Protein AF-0000000074037541 (afdb_homodimer)

Nearest PDB structures (foldseek):
  3hm4-assembly1_B  TM=8.566E-01  e=9.084E-13  Oleidesulfovibrio alaskensis G20
  3hzh-assembly1_B  TM=8.141E-01  e=7.122E-13  Borreliella burgdorferi
  3h4y-assembly1_A-2  TM=8.538E-01  e=4.414E-12  Nitratidesulfovibrio vulgaris str. Hildenborough
  1squ-assembly1_A  TM=8.405E-01  e=4.691E-12  Thermotoga maritima
  1xko-assembly1_A  TM=7.860E-01  e=2.128E-12  Thermotoga maritima

Solvent-accessible surface area (backbone atoms only — not comparable to full-atom values): 16412 Å² total; per-residue (Å²): 106,67,66,55,52,51,52,41,46,48,52,25,40,35,49,45,37,33,76,70,60,66,40,67,56,39,74,56,65,92,58,73,84,60,72,82,69,70,31,44,34,29,33,35,40,31,24,29,32,70,75,42,35,15,38,36,38,39,30,27,44,66,68,36,39,46,51,51,22,42,61,71,44,69,85,54,52,71,78,58,42,66,75,38,20,64,54,39,47,35,49,53,53,48,50,22,50,50,50,24,39,54,65,69,28,53,91,88,41,55,60,48,69,24,61,42,35,37,36,37,29,47,59,30,42,79,44,57,60,96,29,64,69,48,81,43,49,31,37,41,96,71,40,53,41,35,40,38,39,26,44,52,78,79,66,74,85,110,105,68,66,56,52,51,52,42,47,50,53,24,40,35,49,44,37,33,74,71,60,67,40,67,55,38,74,56,65,91,59,72,83,60,70,82,69,69,32,43,33,30,34,35,39,32,23,30,31,70,76,45,35,15,38,37,36,39,30,26,44,65,68,38,37,46,50,51,22,42,60,72,41,70,85,55,52,71,77,57,41,68,76,37,23,64,53,40,49,37,49,52,53,48,51,24,48,52,51,26,40,54,66,70,28,54,89,86,40,53,60,47,69,24,61,40,36,37,35,39,29,47,60,30,43,78,44,54,59,95,29,64,70,48,81,44,48,33,36,40,97,73,42,55,42,36,40,37,40,24,43,49,76,78,65,74,83,109

InterPro domains:
  IPR028051 Chemotaxis phosphatase CheX-like domain [PF13690] (42-127)
  IPR028976 CheC-like superfamily [G3DSA:3.40.1550.10] (1-151)
  IPR028976 CheC-like superfamily [SSF103039] (1-149)
  IPR038756 CheY-P phosphatase CheX-like [PTHR39452] (1-149)

Organism: NCBI:txid159291

Structure (mmCIF, N/CA/C/O backbone):
data_AF-0000000074037541-model_v1
#
loop_
_entity.id
_entity.type
_entity.pdbx_description
1 polymer 'Chemotaxis protein CheX'
#
loop_
_atom_site.group_PDB
_atom_site.id
_atom_site.type_symbol
_atom_site.label_atom_id
_atom_site.label_alt_id
_atom_site.label_comp_id
_atom_site.label_asym_id
_atom_site.label_entity_id
_atom_site.label_seq_id
_atom_site.pdbx_PDB_ins_code
_atom_site.Cartn_x
_atom_site.Cartn_y
_atom_site.Cartn_z
_atom_site.occupancy
_atom_site.B_iso_or_equiv
_atom_site.auth_seq_id
_atom_site.auth_comp_id
_atom_site.auth_asym_id
_atom_site.auth_atom_id
_atom_site.pdbx_PDB_model_num
ATOM 1 N N . MET A 1 1 ? -21.375 3.912 9.43 1 75 1 MET A N 1
ATOM 2 C CA . MET A 1 1 ? -20 3.396 9.523 1 75 1 MET A CA 1
ATOM 3 C C . MET A 1 1 ? -19.078 4.137 8.57 1 75 1 MET A C 1
ATOM 5 O O . MET A 1 1 ? -18.062 4.703 8.992 1 75 1 MET A O 1
ATOM 9 N N . LYS A 1 2 ? -19.734 4.34 7.418 1 77.5 2 LYS A N 1
ATOM 10 C CA . LYS A 1 2 ? -18.938 5.082 6.445 1 77.5 2 LYS A CA 1
ATOM 11 C C . LYS A 1 2 ? -18.734 6.527 6.891 1 77.5 2 LYS A C 1
ATOM 13 O O . LYS A 1 2 ? -17.625 7.047 6.832 1 77.5 2 LYS A O 1
ATOM 18 N N . ALA A 1 3 ? -19.828 7.121 7.355 1 82.12 3 ALA A N 1
ATOM 19 C CA . ALA A 1 3 ? -19.75 8.508 7.801 1 82.12 3 ALA A CA 1
ATOM 20 C C . ALA A 1 3 ? -18.797 8.648 8.992 1 82.12 3 ALA A C 1
ATOM 22 O O . ALA A 1 3 ? -18.078 9.641 9.109 1 82.12 3 ALA A O 1
ATOM 23 N N . GLU A 1 4 ? -18.828 7.676 9.781 1 90.19 4 GLU A N 1
ATOM 24 C CA . GLU A 1 4 ? -17.969 7.699 10.961 1 90.19 4 GLU A CA 1
ATOM 25 C C . GLU A 1 4 ? -16.5 7.633 10.57 1 90.19 4 GLU A C 1
ATOM 27 O O . GLU A 1 4 ? -15.68 8.391 11.102 1 90.19 4 GLU A O 1
ATOM 32 N N . TYR A 1 5 ? -16.156 6.793 9.617 1 91.94 5 TYR A N 1
ATOM 33 C CA . TYR A 1 5 ? -14.781 6.695 9.148 1 91.94 5 TYR A CA 1
ATOM 34 C C . TYR A 1 5 ? -14.32 8.008 8.531 1 91.94 5 TYR A C 1
ATOM 36 O O . TYR A 1 5 ? -13.227 8.484 8.82 1 91.94 5 TYR A O 1
ATOM 44 N N . ALA A 1 6 ? -15.219 8.539 7.738 1 93.62 6 ALA A N 1
ATOM 45 C CA . ALA A 1 6 ? -14.883 9.797 7.07 1 93.62 6 ALA A CA 1
ATOM 46 C C . ALA A 1 6 ? -14.57 10.891 8.086 1 93.62 6 ALA A C 1
ATOM 48 O O . ALA A 1 6 ? -13.531 11.547 8 1 93.62 6 ALA A O 1
ATOM 49 N N . ASN A 1 7 ? -15.445 11.031 9.039 1 95.06 7 ASN A N 1
ATOM 50 C CA . ASN A 1 7 ? -15.297 12.102 10.016 1 95.06 7 ASN A CA 1
ATOM 51 C C . ASN A 1 7 ? -14.047 11.914 10.875 1 95.06 7 ASN A C 1
ATOM 53 O O . ASN A 1 7 ? -13.359 12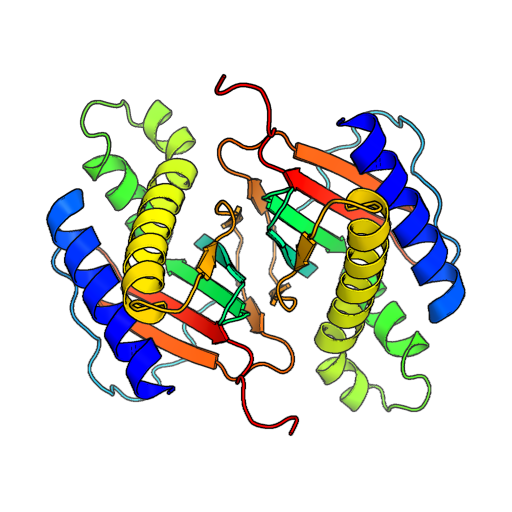.883 11.195 1 95.06 7 ASN A O 1
ATOM 57 N N . VAL A 1 8 ? -13.789 10.703 11.242 1 96.31 8 VAL A N 1
ATOM 58 C CA . VAL A 1 8 ? -12.648 10.398 12.094 1 96.31 8 VAL A CA 1
ATOM 59 C C . VAL A 1 8 ? -11.352 10.727 11.359 1 96.31 8 VAL A C 1
ATOM 61 O O . VAL A 1 8 ? -10.445 11.336 11.93 1 96.31 8 VAL A O 1
ATOM 64 N N . PHE A 1 9 ? -11.227 10.406 10.094 1 96.75 9 PHE A N 1
ATOM 65 C CA . PHE A 1 9 ? -10.008 10.664 9.344 1 96.75 9 PHE A CA 1
ATOM 66 C C . PHE A 1 9 ? -9.875 12.148 9.016 1 96.75 9 PHE A C 1
ATOM 68 O O . PHE A 1 9 ? -8.773 12.695 9 1 96.75 9 PHE A O 1
ATOM 75 N N . ILE A 1 10 ? -11.016 12.812 8.758 1 96.88 10 ILE A N 1
ATOM 76 C CA . ILE A 1 10 ? -10.984 14.25 8.508 1 96.88 10 ILE A CA 1
ATOM 77 C C . ILE A 1 10 ? -10.453 14.977 9.742 1 96.88 10 ILE A C 1
ATOM 79 O O . ILE A 1 10 ? -9.5 15.766 9.648 1 96.88 10 ILE A O 1
ATOM 83 N N . THR A 1 11 ? -11.016 14.695 10.875 1 97.44 11 THR A N 1
ATOM 84 C CA . THR A 1 11 ? -10.633 15.406 12.094 1 97.44 11 THR A CA 1
ATOM 85 C C . THR A 1 11 ? -9.195 15.078 12.484 1 97.44 11 THR A C 1
ATOM 87 O O . THR A 1 11 ? -8.469 15.945 12.961 1 97.44 11 THR A O 1
ATOM 90 N N . SER A 1 12 ? -8.797 13.805 12.289 1 98.44 12 SER A N 1
ATOM 91 C CA . SER A 1 12 ? -7.422 13.422 12.586 1 98.44 12 SER A CA 1
ATOM 92 C C . SER A 1 12 ? -6.438 14.148 11.68 1 98.44 12 SER A C 1
ATOM 94 O O . SER A 1 12 ? -5.406 14.648 12.141 1 98.44 12 SER A O 1
ATOM 96 N N . ALA A 1 13 ? -6.777 14.234 10.406 1 98.31 13 ALA A N 1
ATOM 97 C CA . ALA A 1 13 ? -5.906 14.922 9.453 1 98.31 13 ALA A CA 1
ATOM 98 C C . ALA A 1 13 ? -5.812 16.406 9.781 1 98.31 13 ALA A C 1
ATOM 100 O O . ALA A 1 13 ? -4.719 16.969 9.844 1 98.31 13 ALA A O 1
ATOM 101 N N . VAL A 1 14 ? -6.934 17.031 10 1 97.94 14 VAL A N 1
ATOM 102 C CA . VAL A 1 14 ? -6.977 18.453 10.305 1 97.94 14 VAL A CA 1
ATOM 103 C C . VAL A 1 14 ? -6.141 18.734 11.555 1 97.94 14 VAL A C 1
ATOM 105 O O . VAL A 1 14 ? -5.328 19.656 11.562 1 97.94 14 VAL A O 1
ATOM 108 N N . THR A 1 15 ? -6.285 17.906 12.562 1 98.25 15 THR A N 1
ATOM 109 C CA . THR A 1 15 ? -5.59 18.094 13.828 1 98.25 15 THR A CA 1
ATOM 110 C C . THR A 1 15 ? -4.086 17.906 13.648 1 98.25 15 THR A C 1
ATOM 112 O O . THR A 1 15 ? -3.291 18.734 14.094 1 98.25 15 THR A O 1
ATOM 115 N N . VAL A 1 16 ? -3.658 16.844 13 1 98.62 16 VAL A N 1
ATOM 116 C CA . VAL A 1 16 ? -2.244 16.516 12.844 1 98.62 16 VAL A CA 1
ATOM 117 C C . VAL A 1 16 ? -1.567 17.594 11.992 1 98.62 16 VAL A C 1
ATOM 119 O O . VAL A 1 16 ? -0.482 18.062 12.328 1 98.62 16 VAL A O 1
ATOM 122 N N . PHE A 1 17 ? -2.172 17.984 10.891 1 98.56 17 PHE A N 1
ATOM 123 C CA . PHE A 1 17 ? -1.573 18.984 10.008 1 98.56 17 PHE A CA 1
ATOM 124 C C . PHE A 1 17 ? -1.431 20.328 10.734 1 98.56 17 PHE A C 1
ATOM 126 O O . PHE A 1 17 ? -0.427 21.016 10.57 1 98.56 17 PHE A O 1
ATOM 133 N N . GLN A 1 18 ? -2.432 20.656 11.453 1 98.12 18 GLN A N 1
ATOM 134 C CA . GLN A 1 18 ? -2.369 21.906 12.203 1 98.12 18 GLN A CA 1
ATOM 135 C C . GLN A 1 18 ? -1.293 21.859 13.281 1 98.12 18 GLN A C 1
ATOM 137 O O . GLN A 1 18 ? -0.458 22.75 13.375 1 98.12 18 GLN A O 1
ATOM 142 N N . LYS A 1 19 ? -1.321 20.844 14.102 1 98 19 LYS A N 1
ATOM 143 C CA . LYS A 1 19 ? -0.427 20.719 15.25 1 98 19 LYS A CA 1
ATOM 144 C C . LYS A 1 19 ? 1.02 20.531 14.805 1 98 19 LYS A C 1
ATOM 146 O O . LYS A 1 19 ? 1.933 21.141 15.367 1 98 19 LYS A O 1
ATOM 151 N N . GLU A 1 20 ? 1.27 19.672 13.789 1 97.5 20 GLU A N 1
ATOM 152 C CA . GLU A 1 20 ? 2.625 19.281 13.422 1 97.5 20 GLU A CA 1
ATOM 153 C C . GLU A 1 20 ? 3.215 20.234 12.391 1 97.5 20 GLU A C 1
ATOM 155 O O . GLU A 1 20 ? 4.43 20.438 12.336 1 97.5 20 GLU A O 1
ATOM 160 N N . LEU A 1 21 ? 2.369 20.875 11.602 1 97.62 21 LEU A N 1
ATOM 161 C CA . LEU A 1 21 ? 2.877 21.609 10.445 1 97.62 21 LEU A CA 1
ATOM 162 C C . LEU A 1 21 ? 2.357 23.047 10.453 1 97.62 21 LEU A C 1
ATOM 164 O O . LEU A 1 21 ? 2.826 23.891 9.68 1 97.62 21 LEU A O 1
ATOM 168 N N . GLY A 1 22 ? 1.411 23.328 11.25 1 97.62 22 GLY A N 1
ATOM 169 C CA . GLY A 1 22 ? 0.79 24.641 11.219 1 97.62 22 GLY A CA 1
ATOM 170 C C . GLY A 1 22 ? -0.019 24.891 9.961 1 97.62 22 GLY A C 1
ATOM 171 O O . GLY A 1 22 ? -0.2 26.047 9.555 1 97.62 22 GLY A O 1
ATOM 172 N N . ILE A 1 23 ? -0.408 23.906 9.281 1 96.94 23 ILE A N 1
ATOM 173 C CA . ILE A 1 23 ? -1.159 24.031 8.031 1 96.94 23 ILE A CA 1
ATOM 174 C C . ILE A 1 23 ? -2.646 23.828 8.305 1 96.94 23 ILE A C 1
ATOM 176 O O . ILE A 1 23 ? -3.041 22.828 8.922 1 96.94 23 ILE A O 1
ATOM 180 N N . LYS A 1 24 ? -3.473 24.734 7.852 1 96.88 24 LYS A N 1
ATOM 181 C CA . LYS A 1 24 ? -4.922 24.625 7.988 1 96.88 24 LYS A CA 1
ATOM 182 C C . LYS A 1 24 ? -5.52 23.812 6.84 1 96.88 24 LYS A C 1
ATOM 184 O O . LYS A 1 24 ? -5.469 24.234 5.684 1 96.88 24 LYS A O 1
ATOM 189 N N . MET A 1 25 ? -6.051 22.672 7.203 1 95.75 25 MET A N 1
ATOM 190 C CA . MET A 1 25 ? -6.742 21.828 6.23 1 95.75 25 MET A CA 1
ATOM 191 C C . MET A 1 25 ? -8.25 22.016 6.324 1 95.75 25 MET A C 1
ATOM 193 O O . MET A 1 25 ? -8.805 22.109 7.422 1 95.75 25 MET A O 1
ATOM 197 N N . THR A 1 26 ? -8.875 22.062 5.164 1 92.88 26 THR A N 1
ATOM 198 C CA . THR A 1 26 ? -10.328 22.188 5.137 1 92.88 26 THR A CA 1
ATOM 199 C C . THR A 1 26 ? -10.938 21.141 4.207 1 92.88 26 THR A C 1
ATOM 201 O O . THR A 1 26 ? -10.375 20.844 3.152 1 92.88 26 THR A O 1
ATOM 204 N N . ARG A 1 27 ? -12.023 20.516 4.777 1 87.25 27 ARG A N 1
ATOM 205 C CA . ARG A 1 27 ? -12.703 19.531 3.941 1 87.25 27 ARG A CA 1
ATOM 206 C C . ARG A 1 27 ? -13.281 20.188 2.691 1 87.25 27 ARG A C 1
ATOM 208 O O . ARG A 1 27 ? -13.82 21.297 2.756 1 87.25 27 ARG A O 1
ATOM 215 N N . GLU A 1 28 ? -12.836 19.609 1.613 1 70.06 28 GLU A N 1
ATOM 216 C CA . GLU A 1 28 ? -13.477 20.109 0.402 1 70.06 28 GLU A CA 1
ATOM 217 C C . GLU A 1 28 ? -14.984 19.859 0.437 1 70.06 28 GLU A C 1
ATOM 219 O O . GLU A 1 28 ? -15.438 18.828 0.922 1 70.06 28 GLU A O 1
ATOM 224 N N . SER A 1 29 ? -15.797 20.828 0.648 1 57.47 29 SER A N 1
ATOM 225 C CA . SER A 1 29 ? -17.25 20.672 0.503 1 57.47 29 SER A CA 1
ATOM 226 C C . SER A 1 29 ? -17.594 19.672 -0.593 1 57.47 29 SER A C 1
ATOM 228 O O . SER A 1 29 ? -16.75 19.344 -1.433 1 57.47 29 SER A O 1
ATOM 230 N N . LEU A 1 30 ? -18.875 18.844 -0.531 1 47.69 30 LEU A N 1
ATOM 231 C CA . LEU A 1 30 ? -19.469 18.016 -1.573 1 47.69 30 LEU A CA 1
ATOM 232 C C . LEU A 1 30 ? -19.094 18.531 -2.959 1 47.69 30 LEU A C 1
ATOM 234 O O . LEU A 1 30 ? -19.891 19.234 -3.594 1 47.69 30 LEU A O 1
ATOM 238 N N . VAL A 1 31 ? -18.188 19.234 -3.055 1 36.94 31 VAL A N 1
ATOM 239 C CA . VAL A 1 31 ? -18.125 19.781 -4.41 1 36.94 31 VAL A CA 1
ATOM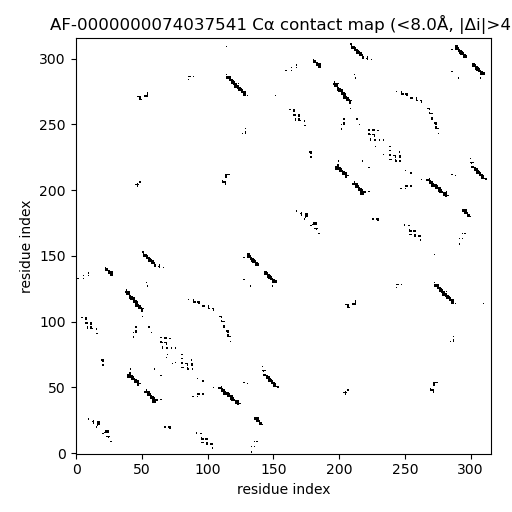 240 C C . VAL A 1 31 ? -18.156 18.625 -5.422 1 36.94 31 VAL A C 1
ATOM 242 O O . VAL A 1 31 ? -17.672 17.531 -5.137 1 36.94 31 VAL A O 1
ATOM 245 N N . ARG A 1 32 ? -19 18.875 -6.477 1 37.69 32 ARG A N 1
ATOM 246 C CA . ARG A 1 32 ? -19.156 18.094 -7.699 1 37.69 32 ARG A CA 1
ATOM 247 C C . ARG A 1 32 ? -17.859 17.375 -8.047 1 37.69 32 ARG A C 1
ATOM 249 O O . ARG A 1 32 ? -16.781 17.953 -7.984 1 37.69 32 ARG A O 1
ATOM 256 N N . LYS A 1 33 ? -18 16.016 -8.039 1 39.84 33 LYS A N 1
ATOM 257 C CA . LYS A 1 33 ? -17.016 15.109 -8.625 1 39.84 33 LYS A CA 1
ATOM 258 C C . LYS A 1 33 ? -16.094 15.844 -9.586 1 39.84 33 LYS A C 1
ATOM 260 O O . LYS A 1 33 ? -16.5 16.234 -10.68 1 39.84 33 LYS A O 1
ATOM 265 N N . GLU A 1 34 ? -15.391 16.938 -9.188 1 38.72 34 GLU A N 1
ATOM 266 C CA . GLU A 1 34 ? -14.492 17.328 -10.266 1 38.72 34 GLU A CA 1
ATOM 267 C C . GLU A 1 34 ? -13.867 16.094 -10.93 1 38.72 34 GLU A C 1
ATOM 269 O O . GLU A 1 34 ? -13.922 14.992 -10.383 1 38.72 34 GLU A O 1
ATOM 274 N N . ALA A 1 35 ? -13.234 16.328 -12.086 1 38.69 35 ALA A N 1
ATOM 275 C CA . ALA A 1 35 ? -12.594 15.344 -12.961 1 38.69 35 ALA A CA 1
ATOM 276 C C . ALA A 1 35 ? -11.727 14.375 -12.156 1 38.69 35 ALA A C 1
ATOM 278 O O . ALA A 1 35 ? -11.195 14.742 -11.102 1 38.69 35 ALA A O 1
ATOM 279 N N . PRO A 1 36 ? -11.969 13.164 -12.336 1 42.25 36 PRO A N 1
ATOM 280 C CA . PRO A 1 36 ? -10.984 12.266 -11.719 1 42.25 36 PRO A CA 1
ATOM 281 C C . PRO A 1 36 ? -9.586 12.867 -11.664 1 42.25 36 PRO A C 1
ATOM 283 O O . PRO A 1 36 ? -9.102 13.406 -12.664 1 42.25 36 PRO A O 1
ATOM 286 N N . LEU A 1 37 ? -9.109 13.617 -10.609 1 49.69 37 LEU A N 1
ATOM 287 C CA . LEU A 1 37 ? -7.727 14.078 -10.547 1 49.69 37 LEU A CA 1
ATOM 288 C C . LEU A 1 37 ? -6.773 13.031 -11.109 1 49.69 37 LEU A C 1
ATOM 290 O O . LEU A 1 37 ? -6.961 11.828 -10.883 1 49.69 37 LEU A O 1
ATOM 294 N N . PRO A 1 38 ? -5.973 13.516 -12.117 1 52.91 38 PRO A N 1
ATOM 295 C CA . PRO A 1 38 ? -4.883 12.602 -12.461 1 52.91 38 PRO A CA 1
ATOM 296 C C . PRO A 1 38 ? -4.285 11.914 -11.234 1 52.91 38 PRO A C 1
ATOM 298 O O . PRO A 1 38 ? -4.363 12.453 -10.125 1 52.91 38 PRO A O 1
ATOM 301 N N . GLY A 1 39 ? -4.074 10.789 -11.398 1 70.69 39 GLY A N 1
ATOM 302 C CA . GLY A 1 39 ? -3.412 10.117 -10.297 1 70.69 39 GLY A CA 1
ATOM 303 C C . GLY A 1 39 ? -2.301 10.945 -9.672 1 70.69 39 GLY A C 1
ATOM 304 O O . GLY A 1 39 ? -1.422 11.438 -10.383 1 70.69 39 GLY A O 1
ATOM 305 N N . LEU A 1 40 ? -2.438 11.453 -8.453 1 86.38 40 LEU A N 1
ATOM 306 C CA . LEU A 1 40 ? -1.424 12.18 -7.695 1 86.38 40 LEU A CA 1
ATOM 307 C C . LEU A 1 40 ? -0.142 11.359 -7.582 1 86.38 40 LEU A C 1
ATOM 309 O O . LEU A 1 40 ? -0.19 10.156 -7.312 1 86.38 40 LEU A O 1
ATOM 313 N N . PRO A 1 41 ? 0.993 12.016 -7.832 1 93.19 41 PRO A N 1
ATOM 314 C CA . PRO A 1 41 ? 2.248 11.297 -8.062 1 93.19 41 PRO A CA 1
ATOM 315 C C . PRO A 1 41 ? 2.822 10.688 -6.781 1 93.19 41 PRO A C 1
ATOM 317 O O . PRO A 1 41 ? 3.75 9.875 -6.84 1 93.19 41 PRO A O 1
ATOM 320 N N . VAL A 1 42 ? 2.369 11.125 -5.609 1 96.06 42 VAL A N 1
ATOM 321 C CA . VAL A 1 42 ? 2.861 10.586 -4.344 1 96.06 42 VAL A CA 1
ATOM 322 C C . VAL A 1 42 ? 1.705 9.977 -3.559 1 96.06 42 VAL A C 1
ATOM 324 O O . VAL A 1 42 ? 0.701 10.641 -3.297 1 96.06 42 VAL A O 1
ATOM 327 N N . SER A 1 43 ? 1.838 8.734 -3.209 1 96.5 43 SER A N 1
ATOM 328 C CA . SER A 1 43 ? 0.82 8.039 -2.426 1 96.5 43 SER A CA 1
ATOM 329 C C . SER A 1 43 ? 1.442 7.281 -1.259 1 96.5 43 SER A C 1
ATOM 331 O O . SER A 1 43 ? 2.453 6.598 -1.427 1 96.5 43 SER A O 1
ATOM 333 N N . ILE A 1 44 ? 0.901 7.438 -0.088 1 97.31 44 ILE A N 1
ATOM 334 C CA . ILE A 1 44 ? 1.329 6.723 1.109 1 97.31 44 ILE A CA 1
ATOM 335 C C . ILE A 1 44 ? 0.277 5.684 1.496 1 97.31 44 ILE A C 1
ATOM 337 O O . ILE A 1 44 ? -0.91 6.004 1.594 1 97.31 44 ILE A O 1
ATOM 341 N N . VAL A 1 45 ? 0.721 4.449 1.721 1 97.06 45 VAL A N 1
ATOM 342 C CA . VAL A 1 45 ? -0.199 3.367 2.059 1 97.06 45 VAL A CA 1
ATOM 343 C C . VAL A 1 45 ? 0.065 2.891 3.486 1 97.06 45 VAL A C 1
ATOM 345 O O . VAL A 1 45 ? 1.213 2.639 3.861 1 97.06 45 VAL A O 1
ATOM 348 N N . ILE A 1 46 ? -0.964 2.812 4.25 1 97.56 46 ILE A N 1
ATOM 349 C CA . ILE A 1 46 ? -0.911 2.262 5.598 1 97.56 46 ILE A CA 1
ATOM 350 C C . ILE A 1 46 ? -2.035 1.246 5.785 1 97.56 46 ILE A C 1
ATOM 352 O O . ILE A 1 46 ? -3.203 1.548 5.531 1 97.56 46 ILE A O 1
ATOM 356 N N . GLY A 1 47 ? -1.649 0.062 6.133 1 96.69 47 GLY A N 1
ATOM 357 C CA . GLY A 1 47 ? -2.631 -0.97 6.426 1 96.69 47 GLY A CA 1
ATOM 358 C C . GLY A 1 47 ? -3.193 -0.875 7.832 1 96.69 47 GLY A C 1
ATOM 359 O O . GLY A 1 47 ? -2.502 -0.442 8.758 1 96.69 47 GLY A O 1
ATOM 360 N N . ILE A 1 48 ? -4.398 -1.313 7.941 1 96 48 ILE A N 1
ATOM 361 C CA . ILE A 1 48 ? -5.09 -1.356 9.227 1 96 48 ILE A CA 1
ATOM 362 C C . ILE A 1 48 ? -5.652 -2.756 9.461 1 96 48 ILE A C 1
ATOM 364 O O . ILE A 1 48 ? -6.273 -3.342 8.57 1 96 48 ILE A O 1
ATOM 368 N N . THR A 1 49 ? -5.43 -3.299 10.664 1 95.38 49 THR A N 1
ATOM 369 C CA . THR A 1 49 ? -5.992 -4.594 11.031 1 95.38 49 THR A CA 1
ATOM 370 C C . THR A 1 49 ? -6.531 -4.566 12.461 1 95.38 49 THR A C 1
ATOM 372 O O . THR A 1 49 ? -6.348 -3.578 13.172 1 95.38 49 THR A O 1
ATOM 375 N N . GLY A 1 50 ? -7.164 -5.695 12.883 1 93.06 50 GLY A N 1
ATOM 376 C CA . GLY A 1 50 ? -7.809 -5.793 14.18 1 93.06 50 GLY A CA 1
ATOM 377 C C . GLY A 1 50 ? -9.328 -5.793 14.102 1 93.06 50 GLY A C 1
ATOM 378 O O . GLY A 1 50 ? -9.914 -6.613 13.391 1 93.06 50 GLY A O 1
ATOM 379 N N . SER A 1 51 ? -9.93 -4.844 14.82 1 91.62 51 SER A N 1
ATOM 380 C CA . SER A 1 51 ? -11.383 -4.77 14.773 1 91.62 51 SER A CA 1
ATOM 381 C C . SER A 1 51 ? -11.867 -4.277 13.414 1 91.62 51 SER A C 1
ATOM 383 O O . SER A 1 51 ? -13.031 -4.465 13.055 1 91.62 51 SER A O 1
ATOM 385 N N . VAL A 1 52 ? -10.969 -3.646 12.727 1 89.56 52 VAL A N 1
ATOM 386 C CA . VAL A 1 52 ? -11.188 -3.234 11.344 1 89.56 52 VAL A CA 1
ATOM 387 C C . VAL A 1 52 ? -10.031 -3.717 10.469 1 89.56 52 VAL A C 1
ATOM 389 O O . VAL A 1 52 ? -8.898 -3.836 10.945 1 89.56 52 VAL A O 1
ATOM 392 N N . ARG A 1 53 ? -10.398 -4.059 9.273 1 93.81 53 ARG A N 1
ATOM 393 C CA . ARG A 1 53 ? -9.352 -4.457 8.328 1 93.81 53 ARG A CA 1
ATOM 394 C C . ARG A 1 53 ? -9.453 -3.654 7.035 1 93.81 53 ARG A C 1
ATOM 396 O O . ARG A 1 53 ? -10.539 -3.525 6.461 1 93.81 53 ARG A O 1
ATOM 403 N N . GLY A 1 54 ? -8.336 -3.094 6.637 1 95 54 GLY A N 1
ATOM 404 C CA . GLY A 1 54 ? -8.352 -2.316 5.406 1 95 54 GLY A CA 1
ATOM 405 C C . GLY A 1 54 ? -7.031 -1.627 5.117 1 95 54 GLY A C 1
ATOM 406 O O . GLY A 1 54 ? -5.98 -2.055 5.605 1 95 54 GLY A O 1
ATOM 407 N N . GLN A 1 55 ? -7.098 -0.69 4.176 1 95.44 55 GLN A N 1
ATOM 408 C CA . GLN A 1 55 ? -5.961 0.14 3.801 1 95.44 55 GLN A CA 1
ATOM 409 C C . GLN A 1 55 ? -6.371 1.601 3.639 1 95.44 55 GLN A C 1
ATOM 411 O O . GLN A 1 55 ? -7.48 1.892 3.188 1 95.44 55 GLN A O 1
ATOM 416 N N . VAL A 1 56 ? -5.512 2.426 4.039 1 96.69 56 VAL A N 1
ATOM 417 C CA . VAL A 1 56 ? -5.68 3.859 3.824 1 96.69 56 VAL A CA 1
ATOM 418 C C . VAL A 1 56 ? -4.578 4.383 2.908 1 96.69 56 VAL A C 1
ATOM 420 O O . VAL A 1 56 ? -3.398 4.078 3.113 1 96.69 56 VAL A O 1
ATOM 423 N N . VAL A 1 57 ? -4.984 5.133 1.899 1 96.75 57 VAL A N 1
ATOM 424 C CA . VAL A 1 57 ? -4.031 5.707 0.957 1 96.75 57 VAL A CA 1
ATOM 425 C C . VAL A 1 57 ? -4.141 7.23 0.975 1 96.75 57 VAL A C 1
ATOM 427 O O . VAL A 1 57 ? -5.23 7.785 0.79 1 96.75 57 VAL A O 1
ATOM 430 N N . TYR A 1 58 ? -3.021 7.879 1.236 1 96.81 58 TYR A N 1
ATOM 431 C CA . TYR A 1 58 ? -2.889 9.328 1.145 1 96.81 58 TYR A CA 1
ATOM 432 C C . TYR A 1 58 ? -2.182 9.734 -0.143 1 96.81 58 TYR A C 1
ATOM 434 O O . TYR A 1 58 ? -1.113 9.211 -0.463 1 96.81 58 TYR A O 1
ATOM 442 N N . SER A 1 59 ? -2.756 10.648 -0.832 1 96.06 59 SER A N 1
ATOM 443 C CA . SER A 1 59 ? -2.146 11.07 -2.088 1 96.06 59 SER A CA 1
ATOM 444 C C . SER A 1 59 ? -2.025 12.586 -2.162 1 96.06 59 SER A C 1
ATOM 446 O O . SER A 1 59 ? -2.932 13.305 -1.739 1 96.06 59 SER A O 1
ATOM 448 N N . LEU A 1 60 ? -0.929 13.07 -2.701 1 95.88 60 LEU A N 1
ATOM 449 C CA . LEU A 1 60 ? -0.671 14.492 -2.857 1 95.88 60 LEU A CA 1
ATOM 450 C C . LEU A 1 60 ? 0.333 14.75 -3.977 1 95.88 60 LEU A C 1
ATOM 452 O O . LEU A 1 60 ? 0.97 13.812 -4.465 1 95.88 60 LEU A O 1
ATOM 456 N N . ASP A 1 61 ? 0.4 15.953 -4.371 1 95.5 61 ASP A N 1
ATOM 457 C CA . ASP A 1 61 ? 1.343 16.281 -5.438 1 95.5 61 ASP A CA 1
ATOM 458 C C . ASP A 1 61 ? 2.764 16.406 -4.895 1 95.5 61 ASP A C 1
ATOM 460 O O . ASP A 1 61 ? 2.971 16.438 -3.68 1 95.5 61 ASP A O 1
ATOM 464 N N . GLN A 1 62 ? 3.688 16.438 -5.789 1 95.06 62 GLN A N 1
ATOM 465 C CA . GLN A 1 62 ? 5.094 16.484 -5.41 1 95.06 62 GLN A CA 1
ATOM 466 C C . GLN A 1 62 ? 5.422 17.766 -4.664 1 95.06 62 GLN A C 1
ATOM 468 O O . GLN A 1 62 ? 6.207 17.766 -3.713 1 95.06 62 GLN A O 1
ATOM 473 N N . SER A 1 63 ? 4.902 18.859 -5.121 1 95.62 63 SER A N 1
ATOM 474 C CA . SER A 1 63 ? 5.172 20.141 -4.488 1 95.62 63 SER A CA 1
ATOM 475 C C . SER A 1 63 ? 4.684 20.172 -3.045 1 95.62 63 SER A C 1
ATOM 477 O O . SER A 1 63 ? 5.387 20.656 -2.154 1 95.62 63 SER A O 1
ATOM 479 N N . PHE A 1 64 ? 3.455 19.672 -2.832 1 96.88 64 PHE A N 1
ATOM 480 C CA . PHE A 1 64 ? 2.92 19.625 -1.478 1 96.88 64 PHE A CA 1
ATOM 481 C C . PHE A 1 64 ? 3.752 18.703 -0.594 1 96.88 64 PHE A C 1
ATOM 483 O O . PHE A 1 64 ? 4.008 19.016 0.57 1 96.88 64 PHE A O 1
ATOM 490 N N . ALA A 1 65 ? 4.23 17.594 -1.11 1 97.38 65 ALA A N 1
ATOM 491 C CA . ALA A 1 65 ? 5.105 16.688 -0.373 1 97.38 65 ALA A CA 1
ATOM 492 C C . ALA A 1 65 ? 6.383 17.391 0.067 1 97.38 65 ALA A C 1
ATOM 494 O O . ALA A 1 65 ? 6.82 17.25 1.211 1 97.38 65 ALA A O 1
ATOM 495 N N . GLN A 1 66 ? 6.918 18.141 -0.836 1 96.38 66 GLN A N 1
ATOM 496 C CA . GLN A 1 66 ? 8.141 18.875 -0.536 1 96.38 66 GLN A CA 1
ATOM 497 C C . GLN A 1 66 ? 7.895 19.922 0.539 1 96.38 66 GLN A C 1
ATOM 499 O O . GLN A 1 66 ? 8.742 20.141 1.41 1 96.38 66 GLN A O 1
ATOM 504 N N . ASP A 1 67 ? 6.77 20.578 0.447 1 96.38 67 ASP A N 1
ATOM 505 C CA . ASP A 1 67 ? 6.418 21.594 1.443 1 96.38 67 ASP A CA 1
ATOM 506 C C . ASP A 1 67 ? 6.305 20.969 2.834 1 96.38 67 ASP A C 1
ATOM 508 O O . ASP A 1 67 ? 6.77 21.547 3.818 1 96.38 67 ASP A O 1
ATOM 512 N N . ILE A 1 68 ? 5.707 19.844 2.9 1 97.5 68 ILE A N 1
ATOM 513 C CA . ILE A 1 68 ? 5.566 19.141 4.168 1 97.5 68 ILE A CA 1
ATOM 514 C C . ILE A 1 68 ? 6.949 18.828 4.742 1 97.5 68 ILE A C 1
ATOM 516 O O . ILE A 1 68 ? 7.211 19.094 5.918 1 97.5 68 ILE A O 1
ATOM 520 N N . ALA A 1 69 ? 7.844 18.312 3.941 1 96.94 69 ALA A N 1
ATOM 521 C CA . ALA A 1 69 ? 9.203 18 4.387 1 96.94 69 ALA A CA 1
ATOM 522 C C . ALA A 1 69 ? 9.914 19.25 4.895 1 96.94 69 ALA A C 1
ATOM 524 O O . ALA A 1 69 ? 10.602 19.203 5.922 1 96.94 69 ALA A O 1
ATOM 525 N N . HIS A 1 70 ? 9.727 20.297 4.188 1 95.88 70 HIS A N 1
ATOM 526 C CA . HIS A 1 70 ? 10.375 21.562 4.551 1 95.88 70 HIS A CA 1
ATOM 527 C C . HIS A 1 70 ? 9.898 22.047 5.914 1 95.88 70 HIS A C 1
ATOM 529 O O . HIS A 1 70 ? 10.703 22.516 6.727 1 95.88 70 HIS A O 1
ATOM 535 N N . VAL A 1 71 ? 8.633 21.969 6.152 1 95.75 71 VAL A N 1
ATOM 536 C CA . VAL A 1 71 ? 8.07 22.438 7.418 1 95.75 71 VAL A CA 1
ATOM 537 C C . VAL A 1 71 ? 8.539 21.531 8.555 1 95.75 71 VAL A C 1
ATOM 539 O O . VAL A 1 71 ? 8.859 22.016 9.641 1 95.75 71 VAL A O 1
ATOM 542 N N . MET A 1 72 ? 8.609 20.25 8.297 1 94.94 72 MET A N 1
ATOM 543 C CA . MET A 1 72 ? 8.977 19.281 9.328 1 94.94 72 MET A CA 1
ATOM 544 C C . MET A 1 72 ? 10.461 19.406 9.68 1 94.94 72 MET A C 1
ATOM 546 O O . MET A 1 72 ? 10.859 19.109 10.805 1 94.94 72 MET A O 1
ATOM 550 N N . MET A 1 73 ? 11.219 19.734 8.766 1 94.25 73 MET A N 1
ATOM 551 C CA . MET A 1 73 ? 12.664 19.828 8.945 1 94.25 73 MET A CA 1
ATOM 552 C C . MET A 1 73 ? 13.195 21.156 8.398 1 94.25 73 MET A C 1
ATOM 554 O O . MET A 1 73 ? 13.992 21.172 7.461 1 94.25 73 MET A O 1
ATOM 558 N N . PRO A 1 74 ? 12.93 22.234 8.984 1 91 74 PRO A N 1
ATOM 559 C CA . PRO A 1 74 ? 13.227 23.578 8.461 1 91 74 PRO A CA 1
ATOM 560 C C . PRO A 1 74 ? 14.727 23.859 8.383 1 91 74 PRO A C 1
ATOM 562 O O . PRO A 1 74 ? 15.164 24.703 7.605 1 91 74 PRO A O 1
ATOM 565 N N . ASN A 1 75 ? 15.508 23.188 9.016 1 92.88 75 ASN A N 1
ATOM 566 C CA . ASN A 1 75 ? 16.922 23.516 9.078 1 92.88 75 ASN A CA 1
ATOM 567 C C . ASN A 1 75 ? 17.734 22.656 8.102 1 92.88 75 ASN A C 1
ATOM 569 O O . ASN A 1 75 ? 18.969 22.781 8.039 1 92.88 75 ASN A O 1
ATOM 573 N N . LYS A 1 76 ? 17.125 21.859 7.32 1 92 76 LYS A N 1
ATOM 574 C CA . LYS A 1 76 ? 17.859 21 6.391 1 92 76 LYS A CA 1
ATOM 575 C C . LYS A 1 76 ? 18.094 21.703 5.062 1 92 76 LYS A C 1
ATOM 577 O O . LYS A 1 76 ? 17.234 22.469 4.598 1 92 76 LYS A O 1
ATOM 582 N N . LEU A 1 77 ? 19.219 21.391 4.477 1 91.31 77 LEU A N 1
ATOM 583 C CA . LEU A 1 77 ? 19.516 21.891 3.141 1 91.31 77 LEU A CA 1
ATOM 584 C C . LEU A 1 77 ? 18.609 21.266 2.102 1 91.31 77 LEU A C 1
ATOM 586 O O . LEU A 1 77 ? 18.156 20.125 2.268 1 91.31 77 LEU A O 1
ATOM 590 N N . PRO A 1 78 ? 18.391 21.969 1.05 1 87.62 78 PRO A N 1
ATOM 591 C CA . PRO A 1 78 ? 17.5 21.469 0.011 1 87.62 78 PRO A CA 1
ATOM 592 C C . PRO A 1 78 ? 17.906 20.078 -0.485 1 87.62 78 PRO A C 1
ATOM 594 O O . PRO A 1 78 ? 17.047 19.234 -0.726 1 87.62 78 PRO A O 1
ATOM 597 N N . SER A 1 79 ? 19.156 19.875 -0.607 1 89 79 SER A N 1
ATOM 598 C CA . SER A 1 79 ? 19.641 18.594 -1.103 1 89 79 SER A CA 1
ATOM 599 C C . SER A 1 79 ? 19.344 17.469 -0.111 1 89 79 SER A C 1
ATOM 601 O O . SER A 1 79 ? 19.062 16.344 -0.511 1 89 79 SER A O 1
ATOM 603 N N . GLU A 1 80 ? 19.391 17.766 1.126 1 90.25 80 GLU A N 1
ATOM 604 C CA . GLU A 1 80 ? 19.078 16.797 2.17 1 90.25 80 GLU A CA 1
ATOM 605 C C . GLU A 1 80 ? 17.562 16.562 2.254 1 90.25 80 GLU A C 1
ATOM 607 O O . GLU A 1 80 ? 17.125 15.43 2.465 1 90.25 80 GLU A O 1
ATOM 612 N N . LEU A 1 81 ? 16.906 17.625 2.045 1 89.25 81 LEU A N 1
ATOM 613 C CA . LEU A 1 81 ? 15.453 17.578 2.16 1 89.25 81 LEU A CA 1
ATOM 614 C C . LEU A 1 81 ? 14.852 16.656 1.098 1 89.25 81 LEU A C 1
ATOM 616 O O . LEU A 1 81 ? 13.898 15.922 1.37 1 89.25 81 LEU A O 1
ATOM 620 N N . ARG A 1 82 ? 15.406 16.641 -0.066 1 86 82 ARG A N 1
ATOM 621 C CA . ARG A 1 82 ? 14.898 15.828 -1.172 1 86 82 ARG A CA 1
ATOM 622 C C . ARG A 1 82 ? 14.914 14.344 -0.826 1 86 82 ARG A C 1
ATOM 624 O O . ARG A 1 82 ? 14.016 13.602 -1.217 1 86 82 ARG A O 1
ATOM 631 N N . LYS A 1 83 ? 15.891 13.992 0.003 1 87.94 83 LYS A N 1
ATOM 632 C CA . LYS A 1 83 ? 16.062 12.586 0.353 1 87.94 83 LYS A CA 1
ATOM 633 C C . LYS A 1 83 ? 15.133 12.18 1.488 1 87.94 83 LYS A C 1
ATOM 635 O O . LYS A 1 83 ? 14.953 10.992 1.755 1 87.94 83 LYS A O 1
ATOM 640 N N . LEU A 1 84 ? 14.516 13.234 2.059 1 93.06 84 LEU A N 1
ATOM 641 C CA . LEU A 1 84 ? 13.773 12.969 3.281 1 93.06 84 LEU A CA 1
ATOM 642 C C . LEU A 1 84 ? 12.281 13.219 3.072 1 93.06 84 LEU A C 1
ATOM 644 O O . LEU A 1 84 ? 11.484 13.047 3.996 1 93.06 84 LEU A O 1
ATOM 648 N N . VAL A 1 85 ? 11.883 13.539 1.84 1 96.31 85 VAL A N 1
ATOM 649 C CA . VAL A 1 85 ? 10.5 13.875 1.533 1 96.31 85 VAL A CA 1
ATOM 650 C C . VAL A 1 85 ? 9.594 12.688 1.83 1 96.31 85 VAL A C 1
ATOM 652 O O . VAL A 1 85 ? 8.57 12.82 2.508 1 96.31 85 VAL A O 1
ATOM 655 N N . ASN A 1 86 ? 10.008 11.547 1.382 1 95.75 86 ASN A N 1
ATOM 656 C CA . ASN A 1 86 ? 9.195 10.359 1.61 1 95.75 86 ASN A CA 1
ATOM 657 C C . ASN A 1 86 ? 9.031 10.07 3.1 1 95.75 86 ASN A C 1
ATOM 659 O O . ASN A 1 86 ? 7.938 9.727 3.553 1 95.75 86 ASN A O 1
ATOM 663 N N . SER A 1 87 ? 10.102 10.203 3.822 1 95.12 87 SER A N 1
ATOM 664 C CA . SER A 1 87 ? 10.047 9.984 5.266 1 95.12 87 SER A CA 1
ATOM 665 C C . SER A 1 87 ? 9.102 10.977 5.934 1 95.12 87 SER A C 1
ATOM 667 O O . SER A 1 87 ? 8.336 10.609 6.824 1 95.12 87 SER A O 1
ATOM 669 N N . ALA A 1 88 ? 9.148 12.211 5.516 1 96.81 88 ALA A N 1
ATOM 670 C CA . ALA A 1 88 ? 8.328 13.266 6.102 1 96.81 88 ALA A CA 1
ATOM 671 C C . ALA A 1 88 ? 6.844 13 5.859 1 96.81 88 ALA A C 1
ATOM 673 O O . ALA A 1 88 ? 6.043 13 6.797 1 96.81 88 ALA A O 1
ATOM 674 N N . VAL A 1 89 ? 6.473 12.734 4.594 1 97.69 89 VAL A N 1
ATOM 675 C CA . VAL A 1 89 ? 5.062 12.531 4.293 1 97.69 89 VAL A CA 1
ATOM 676 C C . VAL A 1 89 ? 4.582 11.219 4.906 1 97.69 89 VAL A C 1
ATOM 678 O O . VAL A 1 89 ? 3.432 11.102 5.332 1 97.69 89 VAL A O 1
ATOM 681 N N . GLY A 1 90 ? 5.445 10.195 4.938 1 97.31 90 GLY A N 1
ATOM 682 C CA . GLY A 1 90 ? 5.125 8.961 5.629 1 97.31 90 GLY A CA 1
ATOM 683 C C . GLY A 1 90 ? 4.812 9.156 7.098 1 97.31 90 GLY A C 1
ATOM 684 O O . GLY A 1 90 ? 3.861 8.57 7.621 1 97.31 90 GLY A O 1
ATOM 685 N N . GLU A 1 91 ? 5.637 9.945 7.734 1 96.94 91 GLU A N 1
ATOM 686 C CA . GLU A 1 91 ? 5.441 10.234 9.148 1 96.94 91 GLU A CA 1
ATOM 687 C C . GLU A 1 91 ? 4.098 10.922 9.398 1 96.94 91 GLU A C 1
ATOM 689 O O . GLU A 1 91 ? 3.369 10.555 10.32 1 96.94 91 GLU A O 1
ATOM 694 N N . ILE A 1 92 ? 3.787 11.891 8.57 1 98.31 92 ILE A N 1
ATOM 695 C CA . ILE A 1 92 ? 2.523 12.609 8.719 1 98.31 92 ILE A CA 1
ATOM 696 C C . ILE A 1 92 ? 1.358 11.641 8.523 1 98.31 92 ILE A C 1
ATOM 698 O O . ILE A 1 92 ? 0.402 11.648 9.297 1 98.31 92 ILE A O 1
ATOM 702 N N . ALA A 1 93 ? 1.427 10.844 7.441 1 98.25 93 ALA A N 1
ATOM 703 C CA . ALA A 1 93 ? 0.386 9.852 7.203 1 98.25 93 ALA A CA 1
ATOM 704 C C . ALA A 1 93 ? 0.259 8.891 8.383 1 98.25 93 ALA A C 1
ATOM 706 O O . ALA A 1 93 ? -0.852 8.531 8.781 1 98.25 93 ALA A O 1
ATOM 707 N N . ASN A 1 94 ? 1.422 8.453 8.922 1 97.31 94 ASN A N 1
ATOM 708 C CA . ASN A 1 94 ? 1.444 7.578 10.086 1 97.31 94 ASN A CA 1
ATOM 709 C C . ASN A 1 94 ? 0.746 8.219 11.281 1 97.31 94 ASN A C 1
ATOM 711 O O . ASN A 1 94 ? -0.054 7.57 11.961 1 97.31 94 ASN A O 1
ATOM 715 N N . MET A 1 95 ? 1.036 9.445 11.547 1 98.5 95 MET A N 1
ATOM 716 C CA . MET A 1 95 ? 0.442 10.164 12.672 1 98.5 95 MET A CA 1
ATOM 717 C C . MET A 1 95 ? -1.067 10.297 12.5 1 98.5 95 MET A C 1
ATOM 719 O O . MET A 1 95 ? -1.826 10.086 13.445 1 98.5 95 MET A O 1
ATOM 723 N N . VAL A 1 96 ? -1.493 10.672 11.297 1 98.62 96 VAL A N 1
ATOM 724 C CA . VAL A 1 96 ? -2.92 10.812 11.031 1 98.62 96 VAL A CA 1
ATOM 725 C C . VAL A 1 96 ? -3.617 9.469 11.258 1 98.62 96 VAL A C 1
ATOM 727 O O . VAL A 1 96 ? -4.641 9.406 11.938 1 98.62 96 VAL A O 1
ATOM 730 N N . THR A 1 97 ? -3.092 8.422 10.695 1 98.19 97 THR A N 1
ATOM 731 C CA . THR A 1 97 ? -3.695 7.102 10.797 1 98.19 97 THR A CA 1
ATOM 732 C C . THR A 1 97 ? -3.678 6.613 12.242 1 98.19 97 THR A C 1
ATOM 734 O O . THR A 1 97 ? -4.629 5.977 12.703 1 98.19 97 THR A O 1
ATOM 737 N N . GLY A 1 98 ? -2.541 6.836 12.906 1 97.25 98 GLY A N 1
ATOM 738 C CA . GLY A 1 98 ? -2.469 6.488 14.32 1 97.25 98 GLY A CA 1
ATOM 739 C C . GLY A 1 98 ? -3.574 7.121 15.148 1 97.25 98 GLY A C 1
ATOM 740 O O . GLY A 1 98 ? -4.25 6.434 15.914 1 97.25 98 GLY A O 1
ATOM 741 N N . GLN A 1 99 ? -3.75 8.398 14.969 1 97.69 99 GLN A N 1
ATOM 742 C CA . GLN A 1 99 ? -4.797 9.102 15.703 1 97.69 99 GLN A CA 1
ATOM 743 C C . GLN A 1 99 ? -6.18 8.586 15.328 1 97.69 99 GLN A C 1
ATOM 745 O O . GLN A 1 99 ? -7.027 8.375 16.203 1 97.69 99 GLN A O 1
ATOM 750 N N . ALA A 1 100 ? -6.391 8.398 14.055 1 97.06 100 ALA A N 1
ATOM 751 C CA . ALA A 1 100 ? -7.676 7.887 13.586 1 97.06 100 ALA A CA 1
ATOM 752 C C . ALA A 1 100 ? -7.957 6.504 14.164 1 97.06 100 ALA A C 1
ATOM 754 O O . ALA A 1 100 ? -9.086 6.215 14.586 1 97.06 100 ALA A O 1
ATOM 755 N N . SER A 1 101 ? -6.945 5.645 14.164 1 95.94 101 SER A N 1
ATOM 756 C CA . SER A 1 101 ? -7.113 4.273 14.641 1 95.94 101 SER A CA 1
ATOM 757 C C . SER A 1 101 ? -7.48 4.246 16.125 1 95.94 101 SER A C 1
ATOM 759 O O . SER A 1 101 ? -8.281 3.414 16.547 1 95.94 101 SER A O 1
ATOM 761 N N . ILE A 1 102 ? -6.848 5.113 16.922 1 95.19 102 ILE A N 1
ATOM 762 C CA . ILE A 1 102 ? -7.164 5.219 18.344 1 95.19 102 ILE A CA 1
ATOM 763 C C . ILE A 1 102 ? -8.633 5.609 18.516 1 95.19 102 ILE A C 1
ATOM 765 O O . ILE A 1 102 ? -9.352 5.008 19.312 1 95.19 102 ILE A O 1
ATOM 769 N N . LYS A 1 103 ? -9.07 6.543 17.75 1 94.81 103 LYS A N 1
ATOM 770 C CA . LYS A 1 103 ? -10.445 7.023 17.828 1 94.81 103 LYS A CA 1
ATOM 771 C C . LYS A 1 103 ? -11.43 5.941 17.391 1 94.81 103 LYS A C 1
ATOM 773 O O . LYS A 1 103 ? -12.516 5.812 17.969 1 94.81 103 LYS A O 1
ATOM 778 N N . LEU A 1 104 ? -11.062 5.191 16.359 1 92.56 104 LEU A N 1
ATOM 779 C CA . LEU A 1 104 ? -11.938 4.148 15.836 1 92.56 104 LEU A CA 1
ATOM 780 C C . LEU A 1 104 ? -12.008 2.965 16.797 1 92.56 104 LEU A C 1
ATOM 782 O O . LEU A 1 104 ? -13.047 2.316 16.922 1 92.56 104 LEU A O 1
ATOM 786 N N . ALA A 1 105 ? -10.914 2.557 17.391 1 91.12 105 ALA A N 1
ATOM 787 C CA . ALA A 1 105 ? -10.844 1.408 18.281 1 91.12 105 ALA A CA 1
ATOM 788 C C . ALA A 1 105 ? -11.711 1.619 19.516 1 91.12 105 ALA A C 1
ATOM 790 O O . ALA A 1 105 ? -12.375 0.69 19.984 1 91.12 105 ALA A O 1
ATOM 791 N N . GLY A 1 106 ? -11.781 2.789 19.906 1 86.75 106 GLY A N 1
ATOM 792 C CA . GLY A 1 106 ? -12.484 3.012 21.172 1 86.75 106 GLY A CA 1
ATOM 793 C C . GLY A 1 106 ? -11.898 2.23 22.328 1 86.75 106 GLY A C 1
ATOM 794 O O . GLY A 1 106 ? -10.68 2.031 22.391 1 86.75 106 GLY A O 1
ATOM 795 N N . GLN A 1 107 ? -12.711 1.791 23.312 1 81.56 107 GLN A N 1
ATOM 796 C CA . GLN A 1 107 ? -12.219 1.216 24.562 1 81.56 107 GLN A CA 1
ATOM 797 C C . GLN A 1 107 ? -12.047 -0.296 24.438 1 81.56 107 GLN A C 1
ATOM 799 O O . GLN A 1 107 ? -11.156 -0.879 25.062 1 81.56 107 GLN A O 1
ATOM 804 N N . ASP A 1 108 ? -12.789 -0.937 23.625 1 86.62 108 ASP A N 1
ATOM 805 C CA . ASP A 1 108 ? -12.828 -2.395 23.703 1 86.62 108 ASP A CA 1
ATOM 806 C C . ASP A 1 108 ? -12.273 -3.025 22.422 1 86.62 108 ASP A C 1
ATOM 808 O O . ASP A 1 108 ? -12.438 -4.227 22.203 1 86.62 108 ASP A O 1
ATOM 812 N N . ASN A 1 109 ? -11.664 -2.221 21.656 1 89.75 109 ASN A N 1
ATOM 813 C CA . ASN A 1 109 ? -11.156 -2.746 20.391 1 89.75 109 ASN A CA 1
ATOM 814 C C . ASN A 1 109 ? -9.68 -2.406 20.203 1 89.75 109 ASN A C 1
ATOM 816 O O . ASN A 1 109 ? -9.141 -1.537 20.875 1 89.75 109 ASN A O 1
ATOM 820 N N . ILE A 1 110 ? -9.102 -3.227 19.453 1 91.56 110 ILE A N 1
ATOM 821 C CA . ILE A 1 110 ? -7.695 -3.002 19.156 1 91.56 110 ILE A CA 1
ATOM 822 C C . ILE A 1 110 ? -7.508 -2.867 17.641 1 91.56 110 ILE A C 1
ATOM 824 O O . ILE A 1 110 ? -8.055 -3.66 16.875 1 91.56 110 ILE A O 1
ATOM 828 N N . ILE A 1 111 ? -6.832 -1.86 17.234 1 93.94 111 ILE A N 1
ATOM 829 C CA . ILE A 1 111 ? -6.465 -1.649 15.836 1 93.94 111 ILE A CA 1
ATOM 830 C C . ILE A 1 111 ? -4.945 -1.533 15.719 1 93.94 111 ILE A C 1
ATOM 832 O O . ILE A 1 111 ? -4.305 -0.853 16.516 1 93.94 111 ILE A O 1
ATOM 836 N N . HIS A 1 112 ? -4.391 -2.291 14.836 1 94.94 112 HIS A N 1
ATOM 837 C CA . HIS A 1 112 ? -2.977 -2.223 14.492 1 94.94 112 HIS A CA 1
ATOM 838 C C . HIS A 1 112 ? -2.777 -1.611 13.109 1 94.94 112 HIS A C 1
ATOM 840 O O . HIS A 1 112 ? -3.621 -1.778 12.219 1 94.94 112 HIS A O 1
ATOM 846 N N . ILE A 1 113 ? -1.678 -0.901 12.953 1 96.69 113 ILE A N 1
ATOM 847 C CA . ILE A 1 113 ? -1.405 -0.303 11.656 1 96.69 113 ILE A CA 1
ATOM 848 C C . ILE A 1 113 ? -0.027 -0.74 11.164 1 96.69 113 ILE A C 1
ATOM 850 O O . ILE A 1 113 ? 0.844 -1.084 11.961 1 96.69 113 ILE A O 1
ATOM 854 N N . THR A 1 114 ? 0.172 -0.781 9.883 1 96.31 114 THR A N 1
ATOM 855 C CA . THR A 1 114 ? 1.461 -1.102 9.281 1 96.31 114 THR A CA 1
ATOM 856 C C . THR A 1 114 ? 2.34 0.142 9.188 1 96.31 114 THR A C 1
ATOM 858 O O . THR A 1 114 ? 1.838 1.268 9.219 1 96.31 114 THR A O 1
ATOM 861 N N . PRO A 1 115 ? 3.676 -0.12 9.164 1 95.69 115 PRO A N 1
ATOM 862 C CA . PRO A 1 115 ? 4.48 1.034 8.758 1 95.69 115 PRO A CA 1
ATOM 863 C C . PRO A 1 115 ? 4.113 1.543 7.363 1 95.69 115 PRO A C 1
ATOM 865 O O . PRO A 1 115 ? 3.562 0.793 6.555 1 95.69 115 PRO A O 1
ATOM 868 N N . PRO A 1 116 ? 4.406 2.738 7.094 1 96.19 116 PRO A N 1
ATOM 869 C CA . PRO A 1 116 ? 3.982 3.312 5.812 1 96.19 116 PRO A CA 1
ATOM 870 C C . PRO A 1 116 ? 4.855 2.857 4.645 1 96.19 116 PRO A C 1
ATOM 872 O O . PRO A 1 116 ? 6.059 2.643 4.816 1 96.19 116 PRO A O 1
ATOM 875 N N . ALA A 1 117 ? 4.297 2.648 3.533 1 95.31 117 ALA A N 1
ATOM 876 C CA . ALA A 1 117 ? 4.969 2.525 2.242 1 95.31 117 ALA A CA 1
ATOM 877 C C . ALA A 1 117 ? 4.633 3.703 1.333 1 95.31 117 ALA A C 1
ATOM 879 O O . ALA A 1 117 ? 3.465 4.07 1.189 1 95.31 117 ALA A O 1
ATOM 880 N N . VAL A 1 118 ? 5.641 4.266 0.718 1 96 118 VAL A N 1
ATOM 881 C CA . VAL A 1 118 ? 5.43 5.438 -0.124 1 96 118 VAL A CA 1
ATOM 882 C C . VAL A 1 118 ? 5.625 5.062 -1.591 1 96 118 VAL A C 1
ATOM 884 O O . VAL A 1 118 ? 6.668 4.531 -1.97 1 96 118 VAL A O 1
ATOM 887 N N . PHE A 1 119 ? 4.605 5.363 -2.361 1 94.12 119 PHE A N 1
ATOM 888 C CA . PHE A 1 119 ? 4.648 5.148 -3.803 1 94.12 119 PHE A CA 1
ATOM 889 C C . PHE A 1 119 ? 4.82 6.469 -4.547 1 94.12 119 PHE A C 1
ATOM 891 O O . PHE A 1 119 ? 4.168 7.461 -4.215 1 94.12 119 PHE A O 1
ATOM 898 N N . THR A 1 120 ? 5.691 6.449 -5.5 1 93.56 120 THR A N 1
ATOM 899 C CA . THR A 1 120 ? 5.836 7.574 -6.418 1 93.56 120 THR A CA 1
ATOM 900 C C . THR A 1 120 ? 5.77 7.102 -7.867 1 93.56 120 THR A C 1
ATOM 902 O O . THR A 1 120 ? 6.207 5.996 -8.188 1 93.56 120 THR A O 1
ATOM 905 N N . GLY A 1 121 ? 5.164 7.836 -8.68 1 91 121 GLY A N 1
ATOM 906 C CA . GLY A 1 121 ? 5.02 7.52 -10.094 1 91 121 GLY A CA 1
ATOM 907 C C . GLY A 1 121 ? 4.137 8.508 -10.836 1 91 121 GLY A C 1
ATOM 908 O O . GLY A 1 121 ? 3.613 9.445 -10.242 1 91 121 GLY A O 1
ATOM 909 N N . SER A 1 122 ? 4.105 8.305 -12.141 1 89.12 122 SER A N 1
ATOM 910 C CA . SER A 1 122 ? 3.203 9.102 -12.961 1 89.12 122 SER A CA 1
ATOM 911 C C . SER A 1 122 ? 1.891 8.367 -13.219 1 89.12 122 SER A C 1
ATOM 913 O O . SER A 1 122 ? 1.881 7.152 -13.406 1 89.12 122 SER A O 1
ATOM 915 N N . ASP A 1 123 ? 0.697 9.086 -13.148 1 86.12 123 ASP A N 1
ATOM 916 C CA . ASP A 1 123 ? -0.629 8.539 -13.414 1 86.12 123 ASP A CA 1
ATOM 917 C C . ASP A 1 123 ? -0.954 7.398 -12.453 1 86.12 123 ASP A C 1
ATOM 919 O O . ASP A 1 123 ? -1.403 6.332 -12.875 1 86.12 123 ASP A O 1
ATOM 923 N N . LEU A 1 124 ? -0.608 7.602 -11.242 1 90.31 124 LEU A N 1
ATOM 924 C CA . LEU A 1 124 ? -0.808 6.578 -10.219 1 90.31 124 LEU A CA 1
ATOM 925 C C . LEU A 1 124 ? -2.291 6.395 -9.922 1 90.31 124 LEU A C 1
ATOM 927 O O . LEU A 1 124 ? -3.014 7.371 -9.711 1 90.31 124 LEU A O 1
ATOM 931 N N . GLN A 1 125 ? -2.715 5.164 -10 1 90.75 125 GLN A N 1
ATOM 932 C CA . GLN A 1 125 ? -4.07 4.781 -9.625 1 90.75 125 GLN A CA 1
ATOM 933 C C . GLN A 1 125 ? -4.059 3.66 -8.586 1 90.75 125 GLN A C 1
ATOM 935 O O . GLN A 1 125 ? -3.18 2.797 -8.609 1 90.75 125 GLN A O 1
ATOM 940 N N . VAL A 1 126 ? -5.027 3.723 -7.699 1 92.31 126 VAL A N 1
ATOM 941 C CA . VAL A 1 126 ? -5.133 2.684 -6.68 1 92.31 126 VAL A CA 1
ATOM 942 C C . VAL A 1 126 ? -6.527 2.061 -6.719 1 92.31 126 VAL A C 1
ATOM 944 O O . VAL A 1 126 ? -7.523 2.768 -6.883 1 92.31 126 VAL A O 1
ATOM 947 N N . ASP A 1 127 ? -6.559 0.759 -6.672 1 91.75 127 ASP A N 1
ATOM 948 C CA . ASP A 1 127 ? -7.789 -0.025 -6.617 1 91.75 127 ASP A CA 1
ATOM 949 C C . ASP A 1 127 ? -7.852 -0.858 -5.336 1 91.75 127 ASP A C 1
ATOM 951 O O . ASP A 1 127 ? -6.988 -1.704 -5.102 1 91.75 127 ASP A O 1
ATOM 955 N N . PHE A 1 128 ? -8.938 -0.543 -4.512 1 88.62 128 PHE A N 1
ATOM 956 C CA . PHE A 1 128 ? -9.195 -1.368 -3.338 1 88.62 128 PHE A CA 1
ATOM 957 C C . PHE A 1 128 ? -10.102 -2.543 -3.693 1 88.62 128 PHE A C 1
ATOM 959 O O . PHE A 1 128 ? -11.234 -2.35 -4.137 1 88.62 128 PHE A O 1
ATOM 966 N N . LEU A 1 129 ? -9.602 -3.645 -3.738 1 84.06 129 LEU A N 1
ATOM 967 C CA . LEU A 1 129 ? -10.328 -4.797 -4.262 1 84.06 129 LEU A CA 1
ATOM 968 C C . LEU A 1 129 ? -11.391 -5.266 -3.268 1 84.06 129 LEU A C 1
ATOM 970 O O . LEU A 1 129 ? -11.07 -5.609 -2.127 1 84.06 129 LEU A O 1
ATOM 974 N N . GLU A 1 130 ? -12.68 -5.195 -3.729 1 78.69 130 GLU A N 1
ATOM 975 C CA . GLU A 1 130 ? -13.82 -5.797 -3.039 1 78.69 130 GLU A CA 1
ATOM 976 C C . GLU A 1 130 ? -14.023 -5.168 -1.664 1 78.69 130 GLU A C 1
ATOM 978 O O . GLU A 1 130 ? -14.344 -5.863 -0.7 1 78.69 130 GLU A O 1
ATOM 983 N N . VAL A 1 131 ? -13.57 -3.947 -1.473 1 83.56 131 VAL A N 1
ATOM 984 C CA . VAL A 1 131 ? -13.758 -3.238 -0.211 1 83.56 131 VAL A CA 1
ATOM 985 C C . VAL A 1 131 ? -14.414 -1.886 -0.472 1 83.56 131 VAL A C 1
ATOM 987 O O . VAL A 1 131 ? -14.047 -1.179 -1.412 1 83.56 131 VAL A O 1
ATOM 990 N N . PRO A 1 132 ? -15.594 -1.565 0.248 1 86.31 132 PRO A N 1
ATOM 991 C CA . PRO A 1 132 ? -16.125 -0.206 0.125 1 86.31 132 PRO A CA 1
ATOM 992 C C . PRO A 1 132 ? -15.062 0.865 0.383 1 86.31 132 PRO A C 1
ATOM 994 O O . PRO A 1 132 ? -14.211 0.699 1.263 1 86.31 132 PRO A O 1
ATOM 997 N N . THR A 1 133 ? -15.07 1.909 -0.481 1 90.31 133 THR A N 1
ATOM 998 C CA . THR A 1 133 ? -14.023 2.92 -0.388 1 90.31 133 THR A CA 1
ATOM 999 C C . THR A 1 133 ? -14.625 4.297 -0.115 1 90.31 133 THR A C 1
ATOM 1001 O O . THR A 1 133 ? -15.633 4.668 -0.71 1 90.31 133 THR A O 1
ATOM 1004 N N . ILE A 1 134 ? -14.086 4.988 0.843 1 90.62 134 ILE A N 1
ATOM 1005 C CA . ILE A 1 134 ? -14.398 6.387 1.119 1 90.62 134 ILE A CA 1
ATOM 1006 C C . ILE A 1 134 ? -13.289 7.277 0.564 1 90.62 134 ILE A C 1
ATOM 1008 O O . ILE A 1 134 ? -12.102 7.012 0.778 1 90.62 134 ILE A O 1
ATOM 1012 N N . CYS A 1 135 ? -13.664 8.266 -0.233 1 91.88 135 CYS A N 1
ATOM 1013 C CA . CYS A 1 135 ? -12.695 9.219 -0.769 1 91.88 135 CYS A CA 1
ATOM 1014 C C . CYS A 1 135 ? -12.906 10.602 -0.168 1 91.88 135 CYS A C 1
ATOM 1016 O O . CYS A 1 135 ? -14.008 11.156 -0.235 1 91.88 135 CYS A O 1
ATOM 1018 N N . LEU A 1 136 ? -11.891 11.094 0.446 1 92.38 136 LEU A N 1
ATOM 1019 C CA . LEU A 1 136 ? -11.898 12.422 1.042 1 92.38 136 LEU A CA 1
ATOM 1020 C C . LEU A 1 136 ? -10.875 13.328 0.362 1 92.38 136 LEU A C 1
ATOM 1022 O O . LEU A 1 136 ? -9.828 12.867 -0.084 1 92.38 136 LEU A O 1
ATOM 1026 N N . ARG A 1 137 ? -11.227 14.578 0.338 1 93.38 137 ARG A N 1
ATOM 1027 C CA . ARG A 1 137 ? -10.289 15.594 -0.139 1 93.38 137 ARG A CA 1
ATOM 1028 C C . ARG A 1 137 ? -10.219 16.766 0.827 1 93.38 137 ARG A C 1
ATOM 1030 O O . ARG A 1 137 ? -11.242 17.375 1.159 1 93.38 137 ARG A O 1
ATOM 1037 N N . LEU A 1 138 ? -9.062 17.031 1.22 1 95.31 138 LEU A N 1
ATOM 1038 C CA . LEU A 1 138 ? -8.812 18.188 2.082 1 95.31 138 LEU A CA 1
ATOM 1039 C C . LEU A 1 138 ? -7.945 19.219 1.373 1 95.31 138 LEU A C 1
ATOM 1041 O O . LEU A 1 138 ? -6.961 18.859 0.717 1 95.31 138 LEU A O 1
ATOM 1045 N N . LEU A 1 139 ? -8.312 20.391 1.527 1 94.75 139 LEU A N 1
ATOM 1046 C CA . LEU A 1 139 ? -7.637 21.484 0.837 1 94.75 139 LEU A CA 1
ATOM 1047 C C . LEU A 1 139 ? -6.84 22.344 1.819 1 94.75 139 LEU A C 1
ATOM 1049 O O . LEU A 1 139 ? -7.227 22.469 2.982 1 94.75 139 LEU A O 1
ATOM 1053 N N . SER A 1 140 ? -5.73 22.859 1.361 1 95.38 140 SER A N 1
ATOM 1054 C CA . SER A 1 140 ? -4.926 23.844 2.078 1 95.38 140 SER A CA 1
ATOM 1055 C C . SER A 1 140 ? -4.293 24.844 1.117 1 95.38 140 SER A C 1
ATOM 1057 O O . SER A 1 140 ? -4.43 24.719 -0.101 1 95.38 140 SER A O 1
ATOM 1059 N N . GLU A 1 141 ? -3.67 25.859 1.677 1 93.56 141 GLU A N 1
ATOM 1060 C CA . GLU A 1 141 ? -2.959 26.844 0.862 1 93.56 141 GLU A CA 1
ATOM 1061 C C . GLU A 1 141 ? -1.762 26.203 0.157 1 93.56 141 GLU A C 1
ATOM 1063 O O . GLU A 1 141 ? -1.32 26.688 -0.886 1 93.56 141 GLU A O 1
ATOM 1068 N N . MET A 1 142 ? -1.32 25.094 0.662 1 94.62 142 MET A N 1
ATOM 1069 C CA . MET A 1 142 ? -0.102 24.484 0.14 1 94.62 142 MET A CA 1
ATOM 1070 C C . MET A 1 142 ? -0.433 23.406 -0.892 1 94.62 142 MET A C 1
ATOM 1072 O O . MET A 1 142 ? 0.42 23.031 -1.697 1 94.62 142 MET A O 1
ATOM 1076 N N . GLY A 1 143 ? -1.584 22.891 -0.745 1 94.31 143 GLY A N 1
ATOM 1077 C CA . GLY A 1 143 ? -1.953 21.828 -1.681 1 94.31 143 GLY A CA 1
ATOM 1078 C C . GLY A 1 143 ? -3.152 21.031 -1.226 1 94.31 143 GLY A C 1
ATOM 1079 O O . GLY A 1 143 ? -3.809 21.375 -0.242 1 94.31 143 GLY A O 1
ATOM 1080 N N . VAL A 1 144 ? -3.43 19.984 -2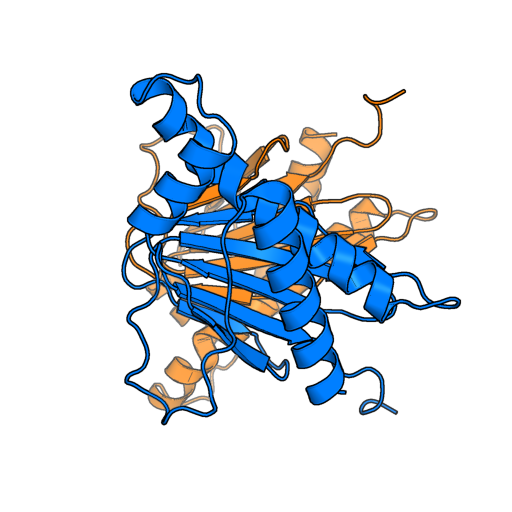.045 1 94.25 144 VAL A N 1
ATOM 1081 C CA . VAL A 1 144 ? -4.582 19.125 -1.801 1 94.25 144 VAL A CA 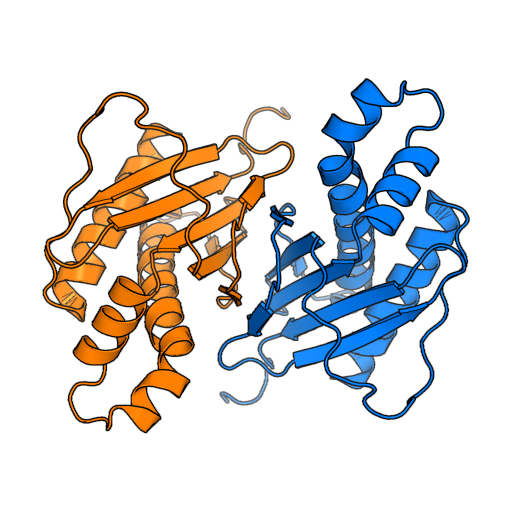1
ATOM 1082 C C . VAL A 1 144 ? -4.117 17.766 -1.289 1 94.25 144 VAL A C 1
ATOM 1084 O O . VAL A 1 144 ? -3.141 17.203 -1.796 1 94.25 144 VAL A O 1
ATOM 1087 N N . LEU A 1 145 ? -4.805 17.281 -0.245 1 95.69 145 LEU A N 1
ATOM 1088 C CA . LEU A 1 145 ? -4.605 15.93 0.26 1 95.69 145 LEU A CA 1
ATOM 1089 C C . LEU A 1 145 ? -5.824 15.062 -0.025 1 95.69 145 LEU A C 1
ATOM 1091 O O . LEU A 1 145 ? -6.93 15.367 0.422 1 95.69 145 LEU A O 1
ATOM 1095 N N . GLU A 1 146 ? -5.598 14.039 -0.792 1 94.81 146 GLU A N 1
ATOM 1096 C CA . GLU A 1 146 ? -6.645 13.039 -0.989 1 94.81 146 GLU A CA 1
ATOM 1097 C C . GLU A 1 146 ? -6.449 11.844 -0.06 1 94.81 146 GLU A C 1
ATOM 1099 O O . GLU A 1 146 ? -5.34 11.328 0.074 1 94.81 146 GLU A O 1
ATOM 1104 N N . ILE A 1 147 ? -7.492 11.461 0.633 1 95.38 147 ILE A N 1
ATOM 1105 C CA . ILE A 1 147 ? -7.477 10.297 1.511 1 95.38 147 ILE A CA 1
ATOM 1106 C C . ILE A 1 147 ? -8.484 9.258 1.019 1 95.38 147 ILE A C 1
ATOM 1108 O O . ILE A 1 147 ? -9.688 9.539 0.952 1 95.38 147 ILE A O 1
ATOM 1112 N N . ASN A 1 148 ? -7.992 8.086 0.619 1 94 148 ASN A N 1
ATOM 1113 C CA . ASN A 1 148 ? -8.844 6.961 0.244 1 94 148 ASN A CA 1
ATOM 1114 C C . ASN A 1 148 ? -8.812 5.855 1.297 1 94 148 ASN A C 1
ATOM 1116 O O . ASN A 1 148 ? -7.746 5.336 1.626 1 94 148 ASN A O 1
ATOM 1120 N N . ILE A 1 149 ? -9.961 5.531 1.812 1 94.56 149 ILE A N 1
ATOM 1121 C CA . ILE A 1 149 ? -10.102 4.566 2.896 1 94.56 149 ILE A CA 1
ATOM 1122 C C . ILE A 1 149 ? -10.867 3.342 2.4 1 94.56 149 ILE A C 1
ATOM 1124 O O . ILE A 1 149 ? -12.055 3.436 2.064 1 94.56 149 ILE A O 1
ATOM 1128 N N . GLY A 1 150 ? -10.086 2.246 2.225 1 93.88 150 GLY A N 1
ATOM 1129 C CA . GLY A 1 150 ? -10.703 0.97 1.896 1 93.88 150 GLY A CA 1
ATOM 1130 C C . GLY A 1 150 ? -10.766 0.016 3.074 1 93.88 150 GLY A C 1
ATOM 1131 O O . GLY A 1 150 ? -9.758 -0.602 3.432 1 93.88 150 GLY A O 1
ATOM 1132 N N . ILE A 1 151 ? -11.969 -0.153 3.688 1 90.62 151 ILE A N 1
ATOM 1133 C CA . ILE A 1 151 ? -12.117 -0.957 4.898 1 90.62 151 ILE A CA 1
ATOM 1134 C C . ILE A 1 151 ? -13.164 -2.045 4.672 1 90.62 151 ILE A C 1
ATOM 1136 O O . ILE A 1 151 ? -14.219 -1.787 4.09 1 90.62 151 ILE A O 1
ATOM 1140 N N . LEU A 1 152 ? -12.781 -3.346 5.109 1 83.81 152 LEU A N 1
ATOM 1141 C CA . LEU A 1 152 ? -13.695 -4.48 5.039 1 83.81 152 LEU A CA 1
ATOM 1142 C C . LEU A 1 152 ? -14.742 -4.402 6.148 1 83.81 152 LEU A C 1
ATOM 1144 O O . LEU A 1 152 ? -14.414 -4.113 7.301 1 83.81 152 LEU A O 1
ATOM 1148 N N . GLY A 1 153 ? -16.156 -4.223 5.863 1 63.78 153 GLY A N 1
ATOM 1149 C CA . GLY A 1 153 ? -17.266 -4.129 6.812 1 63.78 153 GLY A CA 1
ATOM 1150 C C . GLY A 1 153 ? -17.328 -5.309 7.762 1 63.78 153 GLY A C 1
ATOM 1151 O O . GLY A 1 153 ? -16.859 -6.406 7.438 1 63.78 153 GLY A O 1
ATOM 1152 N N . SER A 1 154 ? -17.172 -5.289 9.102 1 53.06 154 SER A N 1
ATOM 1153 C CA . SER A 1 154 ? -17.5 -6.363 10.031 1 53.06 154 SER A CA 1
ATOM 1154 C C . SER A 1 154 ? -18.688 -7.184 9.539 1 53.06 154 SER A C 1
ATOM 1156 O O . SER A 1 154 ? -18.703 -8.406 9.711 1 53.06 154 SER A O 1
ATOM 1158 N N . GLN A 1 155 ? -20.016 -6.746 9.508 1 42.56 155 GLN A N 1
ATOM 1159 C CA . GLN A 1 155 ? -21.297 -7.449 9.656 1 42.56 155 GLN A CA 1
ATOM 1160 C C . GLN A 1 155 ? -21.641 -8.227 8.391 1 42.56 155 GLN A C 1
ATOM 1162 O O . GLN A 1 155 ? -22.578 -9.031 8.383 1 42.56 155 GLN A O 1
ATOM 1167 N N . GLU A 1 156 ? -21.359 -8.031 7.195 1 36 156 GLU A N 1
ATOM 1168 C CA . GLU A 1 156 ? -22.25 -8.742 6.281 1 36 156 GLU A CA 1
ATOM 1169 C C . GLU A 1 156 ? -21.891 -10.219 6.203 1 36 156 GLU A C 1
ATOM 1171 O O . GLU A 1 156 ? -22.547 -10.984 5.492 1 36 156 GLU A O 1
ATOM 1176 N N . GLU A 1 157 ? -20.734 -10.773 6.57 1 34.69 157 GLU A N 1
ATOM 1177 C CA . GLU A 1 157 ? -20.766 -12.227 6.406 1 34.69 157 GLU A CA 1
ATOM 1178 C C . GLU A 1 157 ? -21.656 -12.875 7.461 1 34.69 157 GLU A C 1
ATOM 1180 O O . GLU A 1 157 ? -21.766 -14.102 7.516 1 34.69 157 GLU A O 1
ATOM 1185 N N . GLN A 1 158 ? -22.062 -12.305 8.57 1 27.59 158 GLN A N 1
ATOM 1186 C CA . GLN A 1 158 ? -23.062 -13.188 9.141 1 27.59 158 GLN A CA 1
ATOM 1187 C C . GLN A 1 158 ? -24.375 -13.133 8.344 1 27.59 158 GLN A C 1
ATOM 1189 O O . GLN A 1 158 ? -24.812 -12.055 7.941 1 27.59 158 GLN A O 1
ATOM 1194 N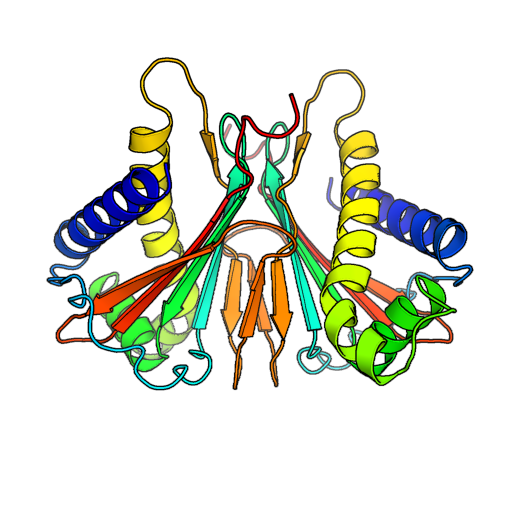 N . MET B 1 1 ? 16.656 -14.062 10.07 1 74.31 1 MET B N 1
ATOM 1195 C CA . MET B 1 1 ? 15.289 -13.555 9.984 1 74.31 1 MET B CA 1
ATOM 1196 C C . MET B 1 1 ? 14.969 -13.109 8.562 1 74.31 1 MET B C 1
ATOM 1198 O O . MET B 1 1 ? 14 -13.578 7.961 1 74.31 1 MET B O 1
ATOM 1202 N N . LYS B 1 2 ? 16.062 -12.477 8.055 1 77.31 2 LYS B N 1
ATOM 1203 C CA . LYS B 1 2 ? 15.867 -12.047 6.672 1 77.31 2 LYS B CA 1
ATOM 1204 C C . LYS B 1 2 ? 15.781 -13.242 5.727 1 77.31 2 LYS B C 1
ATOM 1206 O O . LYS B 1 2 ? 14.898 -13.312 4.871 1 77.31 2 LYS B O 1
ATOM 1211 N N . ALA B 1 3 ? 16.703 -14.172 5.949 1 82.25 3 ALA B N 1
ATOM 1212 C CA . ALA B 1 3 ? 16.719 -15.359 5.094 1 82.25 3 ALA B CA 1
ATOM 1213 C C . ALA B 1 3 ? 15.445 -16.172 5.25 1 82.25 3 ALA B C 1
ATOM 1215 O O . ALA B 1 3 ? 14.938 -16.734 4.277 1 82.25 3 ALA B O 1
ATOM 1216 N N . GLU B 1 4 ? 14.977 -16.188 6.422 1 90.19 4 GLU B N 1
ATOM 1217 C CA . GLU B 1 4 ? 13.75 -16.938 6.688 1 90.19 4 GLU B CA 1
ATOM 1218 C C . GLU B 1 4 ? 12.555 -16.312 5.965 1 90.19 4 GLU B C 1
ATOM 1220 O O . GLU B 1 4 ? 11.758 -17.031 5.348 1 90.19 4 GLU B O 1
ATOM 1225 N N . TYR B 1 5 ? 12.453 -14.992 5.984 1 91.88 5 TYR B N 1
ATOM 1226 C CA . TYR B 1 5 ? 11.367 -14.32 5.289 1 91.88 5 TYR B CA 1
ATOM 1227 C C . TYR B 1 5 ? 11.445 -14.57 3.787 1 91.88 5 TYR B C 1
ATOM 1229 O O . TYR B 1 5 ? 10.43 -14.875 3.152 1 91.88 5 TYR B O 1
ATOM 1237 N N . ALA B 1 6 ? 12.664 -14.477 3.307 1 93.56 6 ALA B N 1
ATOM 1238 C CA . ALA B 1 6 ? 12.852 -14.68 1.873 1 93.56 6 ALA B CA 1
ATOM 1239 C C . ALA B 1 6 ? 12.391 -16.078 1.453 1 93.56 6 ALA B C 1
ATOM 1241 O O . ALA B 1 6 ? 11.617 -16.219 0.508 1 93.56 6 ALA B O 1
ATOM 1242 N N . ASN B 1 7 ? 12.836 -17.062 2.182 1 94.94 7 ASN B N 1
ATOM 1243 C CA . ASN B 1 7 ? 12.539 -18.438 1.821 1 94.94 7 ASN B CA 1
ATOM 1244 C C . ASN B 1 7 ? 11.047 -18.734 1.936 1 94.94 7 ASN B C 1
ATOM 1246 O O . ASN B 1 7 ? 10.484 -19.438 1.1 1 94.94 7 ASN B O 1
ATOM 1250 N N . VAL B 1 8 ? 10.438 -18.219 2.947 1 96.31 8 VAL B N 1
ATOM 1251 C CA . VAL B 1 8 ? 9.016 -18.453 3.188 1 96.31 8 VAL B CA 1
ATOM 1252 C C . VAL B 1 8 ? 8.195 -17.844 2.051 1 96.31 8 VAL B C 1
ATOM 1254 O O . VAL B 1 8 ? 7.27 -18.484 1.538 1 96.31 8 VAL B O 1
ATOM 1257 N N . PHE B 1 9 ? 8.508 -16.656 1.593 1 96.75 9 PHE B N 1
ATOM 1258 C CA . PHE B 1 9 ? 7.746 -16.016 0.531 1 96.75 9 PHE B CA 1
ATOM 1259 C C . PHE B 1 9 ? 8.039 -16.672 -0.817 1 96.75 9 PHE B C 1
ATOM 1261 O O . PHE B 1 9 ? 7.152 -16.781 -1.665 1 96.75 9 PHE B O 1
ATOM 1268 N N . ILE B 1 10 ? 9.297 -17.109 -1.024 1 96.88 10 ILE B N 1
ATOM 1269 C CA . ILE B 1 10 ? 9.633 -17.797 -2.264 1 96.88 10 ILE B CA 1
ATOM 1270 C C . ILE B 1 10 ? 8.82 -19.078 -2.377 1 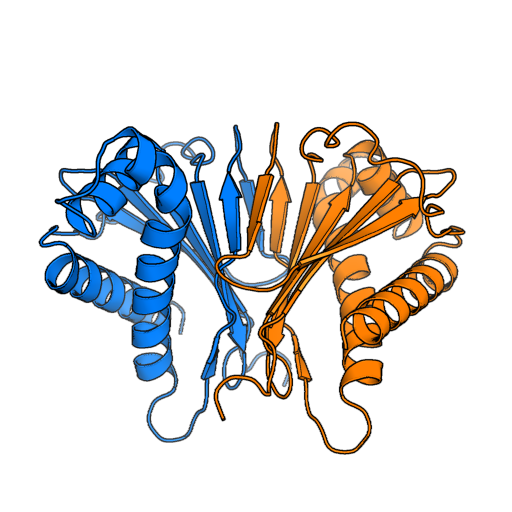96.88 10 ILE B C 1
ATOM 1272 O O . ILE B 1 10 ? 8.156 -19.312 -3.387 1 96.88 10 ILE B O 1
ATOM 1276 N N . THR B 1 11 ? 8.836 -19.875 -1.345 1 97.44 11 THR B N 1
ATOM 1277 C CA . THR B 1 11 ? 8.164 -21.172 -1.393 1 97.44 11 THR B CA 1
ATOM 1278 C C . THR B 1 11 ? 6.648 -20.984 -1.496 1 97.44 11 THR B C 1
ATOM 1280 O O . THR B 1 11 ? 5.973 -21.75 -2.191 1 97.44 11 THR B O 1
ATOM 1283 N N . SER B 1 12 ? 6.117 -19.969 -0.789 1 98.44 12 SER B N 1
ATOM 1284 C CA . SER B 1 12 ? 4.688 -19.703 -0.872 1 98.44 12 SER B CA 1
ATOM 1285 C C . SER B 1 12 ? 4.289 -19.266 -2.281 1 98.44 12 SER B C 1
ATOM 1287 O O . SER B 1 12 ? 3.279 -19.734 -2.814 1 98.44 12 SER B O 1
ATOM 1289 N N . ALA B 1 13 ? 5.109 -18.422 -2.871 1 98.31 13 ALA B N 1
ATOM 1290 C CA . ALA B 1 13 ? 4.82 -17.953 -4.227 1 98.31 13 ALA B CA 1
ATOM 1291 C C . ALA B 1 13 ? 4.898 -19.109 -5.227 1 98.31 13 ALA B C 1
ATOM 1293 O O . ALA B 1 13 ? 3.99 -19.297 -6.043 1 98.31 13 ALA B O 1
ATOM 1294 N N . VAL B 1 14 ? 5.941 -19.875 -5.148 1 97.94 14 VAL B N 1
ATOM 1295 C CA . VAL B 1 14 ? 6.133 -21 -6.055 1 97.94 14 VAL B CA 1
ATOM 1296 C C . VAL B 1 14 ? 4.953 -21.953 -5.941 1 97.94 14 VAL B C 1
ATOM 1298 O O . VAL B 1 14 ? 4.395 -22.391 -6.953 1 97.94 14 VAL B O 1
ATOM 1301 N N . THR B 1 15 ? 4.539 -22.25 -4.73 1 98.25 15 THR B N 1
ATOM 1302 C CA . THR B 1 15 ? 3.453 -23.188 -4.473 1 98.25 15 THR B CA 1
ATOM 1303 C C . THR B 1 15 ? 2.129 -22.641 -5.004 1 98.25 15 THR B C 1
ATOM 1305 O O . THR B 1 15 ? 1.399 -23.344 -5.707 1 98.25 15 THR B O 1
ATOM 1308 N N . VAL B 1 16 ? 1.785 -21.406 -4.695 1 98.62 16 VAL B N 1
ATOM 1309 C CA . VAL B 1 16 ? 0.509 -20.812 -5.082 1 98.62 16 VAL B CA 1
ATOM 1310 C C . VAL B 1 16 ? 0.434 -20.703 -6.602 1 98.62 16 VAL B C 1
ATOM 1312 O O . VAL B 1 16 ? -0.583 -21.047 -7.211 1 98.62 16 VAL B O 1
ATOM 1315 N N . PHE B 1 17 ? 1.481 -20.234 -7.25 1 98.56 17 PHE B N 1
ATOM 1316 C CA . PHE B 1 17 ? 1.471 -20.062 -8.703 1 98.56 17 PHE B CA 1
ATOM 1317 C C . PHE B 1 17 ? 1.32 -21.422 -9.391 1 98.56 17 PHE B C 1
ATOM 1319 O O . PHE B 1 17 ? 0.613 -21.531 -10.398 1 98.56 17 PHE B O 1
ATOM 1326 N N . GLN B 1 18 ? 2.006 -22.359 -8.875 1 98.12 18 GLN B N 1
ATOM 1327 C CA . GLN B 1 18 ? 1.903 -23.703 -9.461 1 98.12 18 GLN B CA 1
ATOM 1328 C C . GLN B 1 18 ? 0.504 -24.281 -9.273 1 98.12 18 GLN B C 1
ATOM 1330 O O . GLN B 1 18 ? -0.115 -24.75 -10.227 1 98.12 18 GLN B O 1
ATOM 1335 N N . LYS B 1 19 ? 0.019 -24.281 -8.07 1 98.06 19 LYS B N 1
ATOM 1336 C CA . LYS B 1 19 ? -1.254 -24.906 -7.719 1 98.06 19 LYS B CA 1
ATOM 1337 C C . LYS B 1 19 ? -2.424 -24.172 -8.367 1 98.06 19 LYS B C 1
ATOM 1339 O O . LYS B 1 19 ? -3.348 -24.797 -8.891 1 98.06 19 LYS B O 1
ATOM 1344 N N . GLU B 1 20 ? -2.414 -22.828 -8.336 1 97.5 20 GLU B N 1
ATOM 1345 C CA . GLU B 1 20 ? -3.572 -22.047 -8.75 1 97.5 20 GLU B CA 1
ATOM 1346 C C . GLU B 1 20 ? -3.523 -21.734 -10.242 1 97.5 20 GLU B C 1
ATOM 1348 O O . GLU B 1 20 ? -4.566 -21.578 -10.883 1 97.5 20 GLU B O 1
ATOM 1353 N N . LEU B 1 21 ? -2.342 -21.688 -10.828 1 97.62 21 LEU B N 1
ATOM 1354 C CA . LEU B 1 21 ? -2.217 -21.172 -12.188 1 97.62 21 LEU B CA 1
ATOM 1355 C C . LEU B 1 21 ? -1.476 -22.156 -13.078 1 97.62 21 LEU B C 1
ATOM 1357 O O . LEU B 1 21 ? -1.442 -22 -14.297 1 97.62 21 LEU B O 1
ATOM 1361 N N . GLY B 1 22 ? -0.864 -23.125 -12.492 1 97.62 22 GLY B N 1
ATOM 1362 C CA . GLY B 1 22 ? -0.042 -24.047 -13.273 1 97.62 22 GLY B CA 1
ATOM 1363 C C . GLY B 1 22 ? 1.221 -23.406 -13.812 1 97.62 22 GLY B C 1
ATOM 1364 O O . GLY B 1 22 ? 1.762 -23.844 -14.828 1 97.62 22 GLY B O 1
ATOM 1365 N N . ILE B 1 23 ? 1.642 -22.344 -13.289 1 96.94 23 ILE B N 1
ATOM 1366 C CA . ILE B 1 23 ? 2.82 -21.609 -13.734 1 96.94 23 ILE B CA 1
ATOM 1367 C C . ILE B 1 23 ? 4.02 -21.969 -12.859 1 96.94 23 ILE B C 1
ATOM 1369 O O . ILE B 1 23 ? 3.949 -21.891 -11.633 1 96.94 23 ILE B O 1
ATOM 1373 N N . LYS B 1 24 ? 5.113 -22.359 -13.461 1 96.94 24 LYS B N 1
ATOM 1374 C CA . LYS B 1 24 ? 6.348 -22.672 -12.75 1 96.94 24 LYS B CA 1
ATOM 1375 C C . LYS B 1 24 ? 7.176 -21.422 -12.508 1 96.94 24 LYS B C 1
ATOM 1377 O O . LYS B 1 24 ? 7.648 -20.781 -13.461 1 96.94 24 LYS B O 1
ATOM 1382 N N . MET B 1 25 ? 7.297 -21.078 -11.25 1 95.75 25 MET B N 1
ATOM 1383 C CA . MET B 1 25 ? 8.141 -19.953 -10.859 1 95.75 25 MET B CA 1
ATOM 1384 C C . MET B 1 25 ? 9.5 -20.438 -10.375 1 95.75 25 MET B C 1
ATOM 1386 O O . MET B 1 25 ? 9.594 -21.422 -9.648 1 95.75 25 MET B O 1
ATOM 1390 N N . THR B 1 26 ? 10.523 -19.703 -10.773 1 92.81 26 THR B N 1
ATOM 1391 C CA . THR B 1 26 ? 11.875 -20.031 -10.32 1 92.81 26 THR B CA 1
ATOM 1392 C C . THR B 1 26 ? 12.578 -18.797 -9.773 1 92.81 26 THR B C 1
ATOM 1394 O O . THR B 1 26 ? 12.414 -17.688 -10.305 1 92.81 26 THR B O 1
ATOM 1397 N N . ARG B 1 27 ? 13.211 -19.031 -8.586 1 87.31 27 ARG B N 1
ATOM 1398 C CA . ARG B 1 27 ? 13.961 -17.922 -8.023 1 87.31 27 ARG B CA 1
ATOM 1399 C C . ARG B 1 27 ? 15.078 -17.469 -8.961 1 87.31 27 ARG B C 1
ATOM 1401 O O . ARG B 1 27 ? 15.75 -18.312 -9.578 1 87.31 27 ARG B O 1
ATOM 1408 N N . GLU B 1 28 ? 14.969 -16.203 -9.242 1 69.94 28 GLU B N 1
ATOM 1409 C CA . GLU B 1 28 ? 16.109 -15.711 -10.016 1 69.94 28 GLU B CA 1
ATOM 1410 C C . GLU B 1 28 ? 17.422 -15.891 -9.258 1 69.94 28 GLU B C 1
ATOM 1412 O O . GLU B 1 28 ? 17.469 -15.695 -8.047 1 69.94 28 GLU B O 1
ATOM 1417 N N . SER B 1 29 ? 18.234 -16.828 -9.562 1 57.69 29 SER B N 1
ATOM 1418 C CA . SER B 1 29 ? 19.562 -16.922 -9 1 57.69 29 SER B CA 1
ATOM 1419 C C . SER B 1 29 ? 20.141 -15.531 -8.711 1 57.69 29 SER B C 1
ATOM 1421 O O . SER B 1 29 ? 19.641 -14.531 -9.234 1 57.69 29 SER B O 1
ATOM 1423 N N . LEU B 1 30 ? 21.188 -15.305 -7.582 1 47.12 30 LEU B N 1
ATOM 1424 C CA . LEU B 1 30 ? 22 -14.117 -7.332 1 47.12 30 LEU B CA 1
ATOM 1425 C C . LEU B 1 30 ? 22.25 -13.344 -8.625 1 47.12 30 LEU B C 1
ATOM 1427 O O . LEU B 1 30 ? 23.344 -13.414 -9.188 1 47.12 30 LEU B O 1
ATOM 1431 N N . VAL B 1 31 ? 21.547 -13.523 -9.516 1 37.25 31 VAL B N 1
ATOM 1432 C CA . VAL B 1 31 ? 22.078 -12.836 -10.688 1 37.25 31 VAL B CA 1
ATOM 1433 C C . VAL B 1 31 ? 22.328 -11.367 -10.359 1 37.25 31 VAL B C 1
ATOM 1435 O O . VAL B 1 31 ? 21.656 -10.797 -9.508 1 37.25 31 VAL B O 1
ATOM 1438 N N . ARG B 1 32 ? 23.562 -10.906 -10.82 1 37.88 32 ARG B N 1
ATOM 1439 C CA . ARG B 1 32 ? 24.062 -9.531 -10.836 1 37.88 32 ARG B CA 1
ATOM 1440 C C . ARG B 1 32 ? 22.906 -8.539 -10.906 1 37.88 32 ARG B C 1
ATOM 1442 O O . ARG B 1 32 ? 21.969 -8.719 -11.695 1 37.88 32 ARG B O 1
ATOM 1449 N N . LYS B 1 33 ? 22.875 -7.695 -9.836 1 39.88 33 LYS B N 1
ATOM 1450 C CA . LYS B 1 33 ? 22.094 -6.465 -9.781 1 39.88 33 LYS B CA 1
ATOM 1451 C C . LYS B 1 33 ? 21.656 -6.02 -11.172 1 39.88 33 LYS B C 1
ATOM 1453 O O . LYS B 1 33 ? 22.484 -5.523 -11.953 1 39.88 33 LYS B O 1
ATOM 1458 N N . GLU B 1 34 ? 21 -6.879 -11.984 1 38.69 34 GLU B N 1
ATOM 1459 C CA . GLU B 1 34 ? 20.609 -6.141 -13.188 1 38.69 34 GLU B CA 1
ATOM 1460 C C . GLU B 1 34 ? 20.078 -4.758 -12.828 1 38.69 34 GLU B C 1
ATOM 1462 O O . GLU B 1 34 ? 19.781 -4.48 -11.672 1 38.69 34 GLU B O 1
ATOM 1467 N N . ALA B 1 35 ? 20 -3.91 -13.844 1 38.91 35 ALA B N 1
ATOM 1468 C CA . ALA B 1 35 ? 19.578 -2.514 -13.781 1 38.91 35 ALA B CA 1
ATOM 1469 C C . ALA B 1 35 ? 18.312 -2.363 -12.945 1 38.91 35 ALA B C 1
ATOM 1471 O O . ALA B 1 35 ? 17.484 -3.283 -12.875 1 38.91 35 ALA B O 1
ATOM 1472 N N . PRO B 1 36 ? 18.375 -1.526 -12.008 1 42.31 36 PRO B N 1
ATOM 1473 C CA . PRO B 1 36 ? 17.078 -1.259 -11.359 1 42.31 36 PRO B CA 1
ATOM 1474 C C . PRO B 1 36 ? 15.898 -1.401 -12.312 1 42.31 36 PRO B C 1
ATOM 1476 O O . PRO B 1 36 ? 15.938 -0.887 -13.43 1 42.31 36 PRO B O 1
ATOM 1479 N N . LEU B 1 37 ? 15.188 -2.59 -12.469 1 49.84 37 LEU B N 1
ATOM 1480 C CA . LEU B 1 37 ? 13.992 -2.662 -13.305 1 49.84 37 LEU B CA 1
ATOM 1481 C C . LEU B 1 37 ? 13.164 -1.39 -13.18 1 49.84 37 LEU B C 1
ATOM 1483 O O . LEU B 1 37 ? 13.008 -0.852 -12.078 1 49.84 37 LEU B O 1
ATOM 1487 N N . PRO B 1 38 ? 12.922 -0.781 -14.391 1 53.06 38 PRO B N 1
ATOM 1488 C CA . PRO B 1 38 ? 11.906 0.271 -14.305 1 53.06 38 PRO B CA 1
ATOM 1489 C C . PRO B 1 38 ? 10.758 -0.097 -13.375 1 53.06 38 PRO B C 1
ATOM 1491 O O . PRO B 1 38 ? 10.492 -1.281 -13.148 1 53.06 38 PRO B O 1
ATOM 1494 N N . GLY B 1 39 ? 10.422 0.795 -12.719 1 70.56 39 GLY B N 1
ATOM 1495 C CA . GLY B 1 39 ? 9.25 0.518 -11.891 1 70.56 39 GLY B CA 1
ATOM 1496 C C . GLY B 1 39 ? 8.172 -0.251 -12.625 1 70.56 39 GLY B C 1
ATOM 1497 O O . GLY B 1 39 ? 7.762 0.137 -13.719 1 70.56 39 GLY B O 1
ATOM 1498 N N . LEU B 1 40 ? 7.922 -1.51 -12.312 1 86.5 40 LEU B N 1
ATOM 1499 C CA . LEU B 1 40 ? 6.852 -2.338 -12.859 1 86.5 40 LEU B CA 1
ATOM 1500 C C . LEU B 1 40 ? 5.496 -1.667 -12.664 1 86.5 40 LEU B C 1
ATOM 1502 O O . LEU B 1 40 ? 5.211 -1.122 -11.602 1 86.5 40 LEU B O 1
ATOM 1506 N N . PRO B 1 41 ? 4.691 -1.679 -13.719 1 93.25 41 PRO B N 1
ATOM 1507 C CA . PRO B 1 41 ? 3.508 -0.816 -13.781 1 93.25 41 PRO B CA 1
ATOM 1508 C C . PRO B 1 41 ? 2.383 -1.296 -12.859 1 93.25 41 PRO B C 1
ATOM 1510 O O . PRO B 1 41 ? 1.416 -0.566 -12.633 1 93.25 41 PRO B O 1
ATOM 1513 N N . VAL B 1 42 ? 2.426 -2.551 -12.414 1 96.12 42 VAL B N 1
ATOM 1514 C CA . VAL B 1 42 ? 1.392 -3.08 -11.531 1 96.12 42 VAL B CA 1
ATOM 1515 C C . VAL B 1 42 ? 2.016 -3.516 -10.203 1 96.12 42 VAL B C 1
ATOM 1517 O O . VAL B 1 42 ? 2.949 -4.32 -10.188 1 96.12 42 VAL B O 1
ATOM 1520 N N . SER B 1 43 ? 1.521 -2.994 -9.133 1 96.5 43 SER B N 1
ATOM 1521 C CA . SER B 1 43 ? 2.002 -3.355 -7.805 1 96.5 43 SER B CA 1
ATOM 1522 C C . SER B 1 43 ? 0.842 -3.65 -6.859 1 96.5 43 SER B C 1
ATOM 1524 O O . SER B 1 43 ? -0.141 -2.908 -6.82 1 96.5 43 SER B O 1
ATOM 1526 N N . ILE B 1 44 ? 0.909 -4.734 -6.156 1 97.25 44 ILE B N 1
ATOM 1527 C CA . ILE B 1 44 ? -0.075 -5.117 -5.148 1 97.25 44 ILE B CA 1
ATOM 1528 C C . ILE B 1 44 ? 0.527 -4.969 -3.754 1 97.25 44 ILE B C 1
ATOM 1530 O O . ILE B 1 44 ? 1.62 -5.477 -3.484 1 97.25 44 ILE B O 1
ATOM 1534 N N . VAL B 1 45 ? -0.19 -4.289 -2.871 1 97.12 45 VAL B N 1
ATOM 1535 C CA . VAL B 1 45 ? 0.303 -4.051 -1.518 1 97.12 45 VAL B CA 1
ATOM 1536 C C . VAL B 1 45 ? -0.575 -4.789 -0.51 1 97.12 45 VAL B C 1
ATOM 1538 O O . VAL B 1 45 ? -1.804 -4.695 -0.562 1 97.12 45 VAL B O 1
ATOM 1541 N N . ILE B 1 46 ? 0.041 -5.512 0.344 1 97.56 46 ILE B N 1
ATOM 1542 C CA . ILE B 1 46 ? -0.63 -6.188 1.449 1 97.56 46 ILE B CA 1
ATOM 1543 C C . ILE B 1 46 ? 0.117 -5.91 2.752 1 97.56 46 ILE B C 1
ATOM 1545 O O . ILE B 1 46 ? 1.327 -6.129 2.84 1 97.56 46 ILE B O 1
ATOM 1549 N N . GLY B 1 47 ? -0.588 -5.363 3.684 1 96.62 47 GLY B N 1
ATOM 1550 C CA . GLY B 1 47 ? -0.014 -5.137 5 1 96.62 47 GLY B CA 1
ATOM 1551 C C . GLY B 1 47 ? -0.028 -6.371 5.879 1 96.62 47 GLY B C 1
ATOM 1552 O O . GLY B 1 47 ? -0.928 -7.207 5.77 1 96.62 47 GLY B O 1
ATOM 1553 N N . ILE B 1 48 ? 0.93 -6.43 6.738 1 96.06 48 ILE B N 1
ATOM 1554 C CA . ILE B 1 48 ? 1.051 -7.512 7.711 1 96.06 48 ILE B CA 1
ATOM 1555 C C . ILE B 1 48 ? 1.201 -6.93 9.117 1 96.06 48 ILE B C 1
ATOM 1557 O O . ILE B 1 48 ? 1.993 -6.008 9.328 1 96.06 48 ILE B O 1
ATOM 1561 N N . THR B 1 49 ? 0.429 -7.465 10.07 1 95.44 49 THR B N 1
ATOM 1562 C CA . THR B 1 49 ? 0.547 -7.047 11.461 1 95.44 49 THR B CA 1
ATOM 1563 C C . THR B 1 49 ? 0.487 -8.258 12.398 1 95.44 49 THR B C 1
ATOM 1565 O O . THR B 1 49 ? 0.236 -9.375 11.953 1 95.44 49 THR B O 1
ATOM 1568 N N . GLY B 1 50 ? 0.683 -8.008 13.719 1 93 50 GLY B N 1
ATOM 1569 C CA . GLY B 1 50 ? 0.743 -9.055 14.727 1 93 50 GLY B CA 1
ATOM 1570 C C . GLY B 1 50 ? 2.141 -9.281 15.266 1 93 50 GLY B C 1
ATOM 1571 O O . GLY B 1 50 ? 2.787 -8.352 15.742 1 93 50 GLY B O 1
ATOM 1572 N N . SER B 1 51 ? 2.584 -10.539 15.141 1 91.62 51 SER B N 1
ATOM 1573 C CA . SER B 1 51 ? 3.93 -10.828 15.625 1 91.62 51 SER B CA 1
ATOM 1574 C C . SER B 1 51 ? 4.988 -10.195 14.719 1 91.62 51 SER B C 1
ATOM 1576 O O . SER B 1 51 ? 6.141 -10.039 15.133 1 91.62 51 SER B O 1
ATOM 1578 N N . VAL B 1 52 ? 4.566 -9.898 13.539 1 89.5 52 VAL B N 1
ATOM 1579 C CA . VAL B 1 52 ? 5.375 -9.141 12.586 1 89.5 52 VAL B CA 1
ATOM 1580 C C . VAL B 1 52 ? 4.578 -7.957 12.055 1 89.5 52 VAL B C 1
ATOM 1582 O O . VAL B 1 52 ? 3.352 -8.016 11.953 1 89.5 52 VAL B O 1
ATOM 1585 N N . ARG B 1 53 ? 5.305 -6.898 11.836 1 93.81 53 ARG B N 1
ATOM 1586 C CA . ARG B 1 53 ? 4.656 -5.73 11.242 1 93.81 53 ARG B CA 1
ATOM 1587 C C . ARG B 1 53 ? 5.398 -5.262 10 1 93.81 53 ARG B C 1
ATOM 1589 O O . ARG B 1 53 ? 6.621 -5.121 10.016 1 93.81 53 ARG B O 1
ATOM 1596 N N . GLY B 1 54 ? 4.641 -5.082 8.922 1 95 54 GLY B N 1
ATOM 1597 C CA . GLY B 1 54 ? 5.281 -4.633 7.699 1 95 54 GLY B CA 1
ATOM 1598 C C . GLY B 1 54 ? 4.332 -4.586 6.516 1 95 54 GLY B C 1
ATOM 1599 O O . GLY B 1 54 ? 3.117 -4.492 6.688 1 95 54 GLY B O 1
ATOM 1600 N N . GLN B 1 55 ? 4.938 -4.465 5.332 1 95.44 55 GLN B N 1
ATOM 1601 C CA . GLN B 1 55 ? 4.211 -4.477 4.066 1 95.44 55 GLN B CA 1
ATOM 1602 C C . GLN B 1 55 ? 4.922 -5.344 3.033 1 95.44 55 GLN B C 1
ATOM 1604 O O . GLN B 1 55 ? 6.156 -5.402 3.004 1 95.44 55 GLN B O 1
ATOM 1609 N N . VAL B 1 56 ? 4.152 -5.992 2.285 1 96.69 56 VAL B N 1
ATOM 1610 C CA . VAL B 1 56 ? 4.66 -6.754 1.149 1 96.69 56 VAL B CA 1
ATOM 1611 C C . VAL B 1 56 ? 4.117 -6.172 -0.152 1 96.69 56 VAL B C 1
ATOM 1613 O O . VAL B 1 56 ? 2.918 -5.906 -0.267 1 96.69 56 VAL B O 1
ATOM 1616 N N . VAL B 1 57 ? 5.02 -5.957 -1.097 1 96.75 57 VAL B N 1
ATOM 1617 C CA . VAL B 1 57 ? 4.629 -5.414 -2.395 1 96.75 57 VAL B CA 1
ATOM 1618 C C . VAL B 1 57 ? 5.016 -6.395 -3.5 1 96.75 57 VAL B C 1
ATOM 1620 O O . VAL B 1 57 ? 6.172 -6.809 -3.598 1 96.75 57 VAL B O 1
ATOM 1623 N N . TYR B 1 58 ? 4.027 -6.777 -4.289 1 96.81 58 TYR B N 1
ATOM 1624 C CA . TYR B 1 58 ? 4.223 -7.582 -5.492 1 96.81 58 TYR B CA 1
ATOM 1625 C C . TYR B 1 58 ? 4.156 -6.715 -6.746 1 96.81 58 TYR B C 1
ATOM 1627 O O . TYR B 1 58 ? 3.215 -5.941 -6.922 1 96.81 58 TYR B O 1
ATOM 1635 N N . SER B 1 59 ? 5.117 -6.871 -7.574 1 96.19 59 SER B N 1
ATOM 1636 C CA . SER B 1 59 ? 5.133 -6.062 -8.789 1 96.19 59 SER B CA 1
ATOM 1637 C C . SER B 1 59 ? 5.34 -6.926 -10.031 1 96.19 59 SER B C 1
ATOM 1639 O O . SER B 1 59 ? 6.137 -7.867 -10.008 1 96.19 59 SER B O 1
ATOM 1641 N N . LEU B 1 60 ? 4.652 -6.609 -11.094 1 96 60 LEU B N 1
ATOM 1642 C CA . LEU B 1 60 ? 4.754 -7.328 -12.359 1 96 60 LEU B CA 1
ATOM 1643 C C . LEU B 1 60 ? 4.324 -6.438 -13.523 1 96 60 LEU B C 1
ATOM 1645 O O . LEU B 1 60 ? 3.76 -5.363 -13.312 1 96 60 LEU B O 1
ATOM 1649 N N . ASP B 1 61 ? 4.645 -6.871 -14.68 1 95.56 61 ASP B N 1
ATOM 1650 C CA . ASP B 1 61 ? 4.266 -6.082 -15.852 1 95.56 61 ASP B CA 1
ATOM 1651 C C . ASP B 1 61 ? 2.799 -6.301 -16.203 1 95.56 61 ASP B C 1
ATOM 1653 O O . ASP B 1 61 ? 2.15 -7.199 -15.672 1 95.56 61 ASP B O 1
ATOM 1657 N N . GLN B 1 62 ? 2.314 -5.461 -17.047 1 95.06 62 GLN B N 1
ATOM 1658 C CA . GLN B 1 62 ? 0.905 -5.504 -17.422 1 95.06 62 GLN B CA 1
ATOM 1659 C C . GLN B 1 62 ? 0.566 -6.809 -18.125 1 95.06 62 GLN B C 1
ATOM 1661 O O . GLN B 1 62 ? -0.509 -7.375 -17.922 1 95.06 62 GLN B O 1
ATOM 1666 N N . SER B 1 63 ? 1.426 -7.238 -19.016 1 95.56 63 SER B N 1
ATOM 1667 C CA . SER B 1 63 ? 1.186 -8.469 -19.766 1 95.56 63 SER B CA 1
ATOM 1668 C C . SER B 1 63 ? 1.075 -9.672 -18.844 1 95.56 63 SER B C 1
ATOM 1670 O O . SER B 1 63 ? 0.189 -10.516 -19 1 95.56 63 SER B O 1
ATOM 1672 N N . PHE B 1 64 ? 2.002 -9.766 -17.875 1 96.94 64 PHE B N 1
ATOM 1673 C CA . PHE B 1 64 ? 1.955 -10.867 -16.922 1 96.94 64 PHE B CA 1
ATOM 1674 C C . PHE B 1 64 ? 0.688 -10.805 -16.078 1 96.94 64 PHE B C 1
ATOM 1676 O O . PHE B 1 64 ? 0.069 -11.836 -15.805 1 96.94 64 PHE B O 1
ATOM 1683 N N . ALA B 1 65 ? 0.237 -9.633 -15.688 1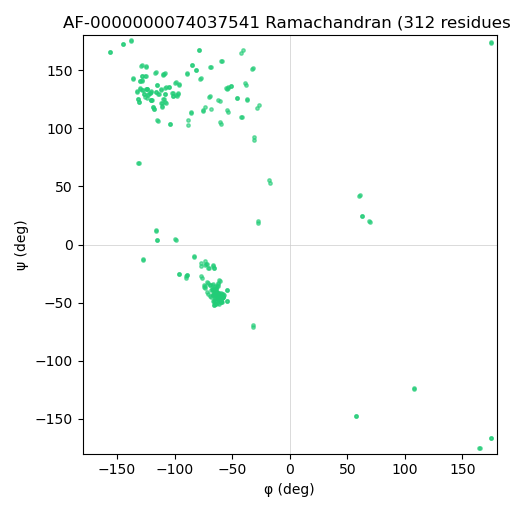 97.31 65 ALA B N 1
ATOM 1684 C CA . ALA B 1 65 ? -1.011 -9.461 -14.945 1 97.31 65 ALA B CA 1
ATOM 1685 C C . ALA B 1 65 ? -2.199 -9.992 -15.742 1 97.31 65 ALA B C 1
ATOM 1687 O O . ALA B 1 65 ? -3.062 -10.688 -15.203 1 97.31 65 ALA B O 1
ATOM 1688 N N . GLN B 1 66 ? -2.184 -9.656 -17 1 96.31 66 GLN B N 1
ATOM 1689 C CA . GLN B 1 66 ? -3.262 -10.109 -17.875 1 96.31 66 GLN B CA 1
ATOM 1690 C C . GLN B 1 66 ? -3.254 -11.625 -18.016 1 96.31 66 GLN B C 1
ATOM 1692 O O . GLN B 1 66 ? -4.312 -12.258 -18.047 1 96.31 66 GLN B O 1
ATOM 1697 N N . ASP B 1 67 ? -2.072 -12.18 -18.125 1 96.31 67 ASP B N 1
ATOM 1698 C CA . ASP B 1 67 ? -1.946 -13.625 -18.234 1 96.31 67 ASP B CA 1
ATOM 1699 C C . ASP B 1 67 ? -2.498 -14.32 -16.984 1 96.31 67 ASP B C 1
ATOM 1701 O O . ASP B 1 67 ? -3.188 -15.336 -17.094 1 96.31 67 ASP B O 1
ATOM 1705 N N . ILE B 1 68 ? -2.205 -13.797 -15.875 1 97.5 68 ILE B N 1
ATOM 1706 C CA . ILE B 1 68 ? -2.703 -14.344 -14.617 1 97.5 68 ILE B CA 1
ATOM 1707 C C . ILE B 1 68 ? -4.23 -14.328 -14.617 1 97.5 68 ILE B C 1
ATOM 1709 O O . ILE B 1 68 ? -4.871 -15.336 -14.297 1 97.5 68 ILE B O 1
ATOM 1713 N N . ALA B 1 69 ? -4.832 -13.219 -14.977 1 96.88 69 ALA B N 1
ATOM 1714 C CA . ALA B 1 69 ? -6.285 -13.094 -15.031 1 96.88 69 ALA B CA 1
ATOM 1715 C C . ALA B 1 69 ? -6.887 -14.125 -15.984 1 96.88 69 ALA B C 1
ATOM 1717 O O . ALA B 1 69 ? -7.91 -14.742 -15.68 1 96.88 69 ALA B O 1
ATOM 1718 N N . HIS B 1 70 ? -6.242 -14.281 -17.094 1 95.81 70 HIS B N 1
ATOM 1719 C CA . HIS B 1 70 ? -6.727 -15.211 -18.109 1 95.81 70 HIS B CA 1
ATOM 1720 C C . HIS B 1 70 ? -6.734 -16.641 -17.578 1 95.81 70 HIS B C 1
ATOM 1722 O O . HIS B 1 70 ? -7.684 -17.391 -17.812 1 95.81 70 HIS B O 1
ATOM 1728 N N . VAL B 1 71 ? -5.684 -17.016 -16.906 1 95.75 71 VAL B N 1
ATOM 1729 C CA . VAL B 1 71 ? -5.578 -18.375 -16.375 1 95.75 71 VAL B CA 1
ATOM 1730 C C . VAL B 1 71 ? -6.613 -18.594 -15.273 1 95.75 71 VAL B C 1
ATOM 1732 O O . VAL B 1 71 ? -7.234 -19.656 -15.195 1 95.75 71 VAL B O 1
ATOM 1735 N N . MET B 1 72 ? -6.832 -17.578 -14.469 1 94.81 72 MET B N 1
ATOM 1736 C CA . MET B 1 72 ? -7.754 -17.688 -13.336 1 94.81 72 MET B CA 1
ATOM 1737 C C . MET B 1 72 ? -9.195 -17.734 -13.812 1 94.81 72 MET B C 1
ATOM 1739 O O . MET B 1 72 ? -10.055 -18.344 -13.156 1 94.81 72 MET B O 1
ATOM 1743 N N . MET B 1 73 ? -9.461 -17.109 -14.836 1 94.19 73 MET B N 1
ATOM 1744 C CA . MET B 1 73 ? -10.82 -17.031 -15.375 1 94.19 73 MET B CA 1
ATOM 1745 C C . MET B 1 73 ? -10.836 -17.328 -16.859 1 94.19 73 MET B C 1
ATOM 1747 O O . MET B 1 73 ? -11.188 -16.484 -17.672 1 94.19 73 MET B O 1
ATOM 1751 N N . PRO B 1 74 ? -10.609 -18.516 -17.266 1 90.88 74 PRO B N 1
ATOM 1752 C CA . PRO B 1 74 ? -10.43 -18.891 -18.672 1 90.88 74 PRO B CA 1
ATOM 1753 C C . PRO B 1 74 ? -11.703 -18.719 -19.5 1 90.88 74 PRO B C 1
ATOM 1755 O O . PRO B 1 74 ? -11.633 -18.562 -20.719 1 90.88 74 PRO B O 1
ATOM 1758 N N . ASN B 1 75 ? -12.773 -18.625 -18.969 1 92.75 75 ASN B N 1
ATOM 1759 C CA . ASN B 1 75 ? -14.016 -18.594 -19.719 1 92.75 75 ASN B CA 1
ATOM 1760 C C . ASN B 1 75 ? -14.531 -17.172 -19.906 1 92.75 75 ASN B C 1
ATOM 1762 O O . ASN B 1 75 ? -15.586 -16.953 -20.5 1 92.75 75 ASN B O 1
ATOM 1766 N N . LYS B 1 76 ? -13.82 -16.188 -19.484 1 91.81 76 LYS B N 1
ATOM 1767 C CA . LYS B 1 76 ? -14.289 -14.812 -19.609 1 91.81 76 LYS B CA 1
ATOM 1768 C C . LYS B 1 76 ? -13.852 -14.203 -20.938 1 91.81 76 LYS B C 1
ATOM 1770 O O . LYS B 1 76 ? -12.758 -14.484 -21.422 1 91.81 76 LYS B O 1
ATOM 1775 N N . LEU B 1 77 ? -14.711 -13.336 -21.406 1 91.06 77 LEU B N 1
ATOM 1776 C CA . LEU B 1 77 ? -14.367 -12.578 -22.609 1 91.06 77 LEU B CA 1
ATOM 1777 C C . LEU B 1 77 ? -13.258 -11.578 -22.328 1 91.06 77 LEU B C 1
ATOM 1779 O O . LEU B 1 77 ? -13.141 -11.078 -21.203 1 91.06 77 LEU B O 1
ATOM 1783 N N . PRO B 1 78 ? -12.516 -11.258 -23.344 1 87.44 78 PRO B N 1
ATOM 1784 C CA . PRO B 1 78 ? -11.406 -10.328 -23.156 1 87.44 78 PRO B CA 1
ATOM 1785 C C . PRO B 1 78 ? -11.844 -9.008 -22.516 1 87.44 78 PRO B C 1
ATOM 1787 O O . PRO B 1 78 ? -11.133 -8.469 -21.672 1 87.44 78 PRO B O 1
ATOM 1790 N N . SER B 1 79 ? -12.969 -8.547 -22.906 1 88.75 79 SER B N 1
ATOM 1791 C CA . SER B 1 79 ? -13.461 -7.281 -22.375 1 88.75 79 SER B CA 1
ATOM 1792 C C . SER B 1 79 ? -13.797 -7.395 -20.891 1 88.75 79 SER B C 1
ATOM 1794 O O . SER B 1 79 ? -13.609 -6.441 -20.141 1 88.75 79 SER B O 1
ATOM 1796 N N . GLU B 1 80 ? -14.266 -8.508 -20.5 1 90.12 80 GLU B N 1
ATOM 1797 C CA . GLU B 1 80 ? -14.562 -8.766 -19.094 1 90.12 80 GLU B CA 1
ATOM 1798 C C . GLU B 1 80 ? -13.289 -8.969 -18.281 1 90.12 80 GLU B C 1
ATOM 1800 O O . GLU B 1 80 ? -13.188 -8.516 -17.141 1 90.12 80 GLU B O 1
ATOM 1805 N N . LEU B 1 81 ? -12.398 -9.602 -18.938 1 89.12 81 LEU B N 1
ATOM 1806 C CA . LEU B 1 81 ? -11.141 -9.945 -18.281 1 89.12 81 LEU B CA 1
ATOM 1807 C C . LEU B 1 81 ? -10.367 -8.68 -17.922 1 89.12 81 LEU B C 1
ATOM 1809 O O . LEU B 1 81 ? -9.758 -8.617 -16.844 1 89.12 81 LEU B O 1
ATOM 1813 N N . ARG B 1 82 ? -10.414 -7.676 -18.719 1 85.75 82 ARG B N 1
ATOM 1814 C CA . ARG B 1 82 ? -9.672 -6.438 -18.484 1 85.75 82 ARG B CA 1
ATOM 1815 C C . ARG B 1 82 ? -10.109 -5.773 -17.188 1 85.75 82 ARG B C 1
ATOM 1817 O O . ARG B 1 82 ? -9.281 -5.188 -16.484 1 85.75 82 ARG B O 1
ATOM 1824 N N . LYS B 1 83 ? -11.383 -5.992 -16.859 1 87.69 83 LYS B N 1
ATOM 1825 C CA . LYS B 1 83 ? -11.945 -5.348 -15.68 1 87.69 83 LYS B CA 1
ATOM 1826 C C . LYS B 1 83 ? -11.617 -6.137 -14.414 1 87.69 83 LYS B C 1
ATOM 1828 O O . LYS B 1 83 ? -11.781 -5.633 -13.305 1 87.69 83 LYS B O 1
ATOM 1833 N N . LEU B 1 84 ? -11.094 -7.336 -14.68 1 92.94 84 LEU B N 1
ATOM 1834 C CA . LEU B 1 84 ? -10.945 -8.242 -13.547 1 92.94 84 LEU B CA 1
ATOM 1835 C C . LEU B 1 84 ? -9.477 -8.531 -13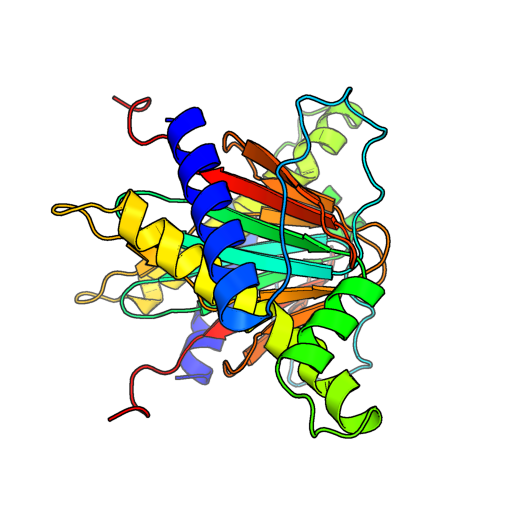.273 1 92.94 84 LEU B C 1
ATOM 1837 O O . LEU B 1 84 ? -9.141 -9.289 -12.359 1 92.94 84 LEU B O 1
ATOM 1841 N N . VAL B 1 85 ? -8.57 -7.875 -14.016 1 96.25 85 VAL B N 1
ATOM 1842 C CA . VAL B 1 85 ? -7.137 -8.125 -13.906 1 96.25 85 VAL B CA 1
ATOM 1843 C C . VAL B 1 85 ? -6.664 -7.781 -12.492 1 96.25 85 VAL B C 1
ATOM 1845 O O . VAL B 1 85 ? -5.977 -8.578 -11.852 1 96.25 85 VAL B O 1
ATOM 1848 N N . ASN B 1 86 ? -7.086 -6.648 -12.016 1 95.69 86 ASN B N 1
ATOM 1849 C CA . ASN B 1 86 ? -6.664 -6.242 -10.68 1 95.69 86 ASN B CA 1
ATOM 1850 C C . ASN B 1 86 ? -7.148 -7.223 -9.617 1 95.69 86 ASN B C 1
ATOM 1852 O O . ASN B 1 86 ? -6.402 -7.566 -8.703 1 95.69 86 ASN B O 1
ATOM 1856 N N . SER B 1 87 ? -8.367 -7.652 -9.75 1 95 87 SER B N 1
ATOM 1857 C CA . SER B 1 87 ? -8.914 -8.625 -8.805 1 95 87 SER B CA 1
ATOM 1858 C C . SER B 1 87 ? -8.133 -9.93 -8.844 1 95 87 SER B C 1
ATOM 1860 O O . SER B 1 87 ? -7.848 -10.523 -7.801 1 95 87 SER B O 1
ATOM 1862 N N . ALA B 1 88 ? -7.781 -10.367 -10.023 1 96.75 88 ALA B N 1
ATOM 1863 C CA . ALA B 1 88 ? -7.062 -11.625 -10.203 1 96.75 88 ALA B CA 1
ATOM 1864 C C . ALA B 1 88 ? -5.68 -11.562 -9.555 1 96.75 88 ALA B C 1
ATOM 1866 O O . ALA B 1 88 ? -5.316 -12.43 -8.758 1 96.75 88 ALA B O 1
ATOM 1867 N N . VAL B 1 89 ? -4.91 -10.516 -9.875 1 97.69 89 VAL B N 1
ATOM 1868 C CA . VAL B 1 89 ? -3.557 -10.43 -9.336 1 97.69 89 VAL B CA 1
ATOM 1869 C C . VAL B 1 89 ? -3.613 -10.172 -7.828 1 97.69 89 VAL B C 1
ATOM 1871 O O . VAL B 1 89 ? -2.756 -10.648 -7.078 1 97.69 89 VAL B O 1
ATOM 1874 N N . GLY B 1 90 ? -4.598 -9.398 -7.375 1 97.31 90 GLY B N 1
ATOM 1875 C CA . GLY B 1 90 ? -4.812 -9.211 -5.949 1 97.31 90 GLY B CA 1
ATOM 1876 C C . GLY B 1 90 ? -5.059 -10.508 -5.207 1 97.31 90 GLY B C 1
ATOM 1877 O O . GLY B 1 90 ? -4.512 -10.719 -4.121 1 97.31 90 GLY B O 1
ATOM 1878 N N . GLU B 1 91 ? -5.895 -11.336 -5.785 1 96.88 91 GLU B N 1
ATOM 1879 C CA . GLU B 1 91 ? -6.207 -12.625 -5.184 1 96.88 91 GLU B CA 1
ATOM 1880 C C . GLU B 1 91 ? -4.957 -13.492 -5.062 1 96.88 91 GLU B C 1
ATOM 1882 O O . GLU B 1 91 ? -4.723 -14.109 -4.02 1 96.88 91 GLU B O 1
ATOM 1887 N N . ILE B 1 92 ? -4.18 -13.531 -6.117 1 98.31 92 ILE B N 1
ATOM 1888 C CA . ILE B 1 92 ? -2.959 -14.328 -6.098 1 98.31 92 ILE B CA 1
ATOM 1889 C C . ILE B 1 92 ? -2.016 -13.805 -5.016 1 98.31 92 ILE B C 1
ATOM 1891 O O . ILE B 1 92 ? -1.45 -14.586 -4.246 1 98.31 92 ILE B O 1
ATOM 1895 N N . ALA B 1 93 ? -1.812 -12.477 -5.008 1 98.25 93 ALA B N 1
ATOM 1896 C CA . ALA B 1 93 ? -0.97 -11.875 -3.977 1 98.25 93 ALA B CA 1
ATOM 1897 C C . ALA B 1 93 ? -1.493 -12.203 -2.58 1 98.25 93 ALA B C 1
ATOM 1899 O O . ALA B 1 93 ? -0.713 -12.5 -1.671 1 98.25 93 ALA B O 1
ATOM 1900 N N . ASN B 1 94 ? -2.83 -12.109 -2.416 1 97.25 94 ASN B N 1
ATOM 1901 C CA . ASN B 1 94 ? -3.465 -12.445 -1.146 1 97.25 94 ASN B CA 1
ATOM 1902 C C . ASN B 1 94 ? -3.176 -13.883 -0.738 1 97.25 94 ASN B C 1
ATOM 1904 O O . ASN B 1 94 ? -2.838 -14.156 0.417 1 97.25 94 ASN B O 1
ATOM 1908 N N . MET B 1 95 ? -3.301 -14.797 -1.65 1 98.5 95 MET B N 1
ATOM 1909 C CA . MET B 1 95 ? -3.062 -16.219 -1.374 1 98.5 95 MET B CA 1
ATOM 1910 C C . MET B 1 95 ? -1.608 -16.453 -0.985 1 98.5 95 MET B C 1
ATOM 1912 O O . MET B 1 95 ? -1.328 -17.188 -0.038 1 98.5 95 MET B O 1
ATOM 1916 N N . VAL B 1 96 ? -0.696 -15.867 -1.736 1 98.62 96 VAL B N 1
ATOM 1917 C CA . VAL B 1 96 ? 0.722 -16.016 -1.432 1 98.62 96 VAL B CA 1
ATOM 1918 C C . VAL B 1 96 ? 1.009 -15.492 -0.026 1 98.62 96 VAL B C 1
ATOM 1920 O O . VAL B 1 96 ? 1.656 -16.172 0.776 1 98.62 96 VAL B O 1
ATOM 1923 N N . THR B 1 97 ? 0.551 -14.32 0.268 1 98.19 97 THR B N 1
ATOM 1924 C CA . THR B 1 97 ? 0.803 -13.695 1.562 1 98.19 97 THR B CA 1
ATOM 1925 C C . THR B 1 97 ? 0.136 -14.484 2.684 1 98.19 97 THR B C 1
ATOM 1927 O O . THR B 1 97 ? 0.698 -14.625 3.771 1 98.19 97 THR B O 1
ATOM 1930 N N . GLY B 1 98 ? -1.095 -14.906 2.434 1 97.25 98 GLY B N 1
ATOM 1931 C CA . GLY B 1 98 ? -1.771 -15.75 3.408 1 97.25 98 GLY B CA 1
ATOM 1932 C C . GLY B 1 98 ? -0.973 -16.984 3.785 1 97.25 98 GLY B C 1
ATOM 1933 O O . GLY B 1 98 ? -0.794 -17.266 4.969 1 97.25 98 GLY B O 1
ATOM 1934 N N . GLN B 1 99 ? -0.501 -17.672 2.789 1 97.69 99 GLN B N 1
ATOM 1935 C CA . GLN B 1 99 ? 0.294 -18.875 3.037 1 97.69 99 GLN B CA 1
ATOM 1936 C C . GLN B 1 99 ? 1.588 -18.531 3.77 1 97.69 99 GLN B C 1
ATOM 1938 O O . GLN B 1 99 ? 1.982 -19.234 4.703 1 97.69 99 GLN B O 1
ATOM 1943 N N . ALA B 1 100 ? 2.236 -17.484 3.316 1 97.06 100 ALA B N 1
ATOM 1944 C CA . ALA B 1 100 ? 3.479 -17.062 3.957 1 97.06 100 ALA B CA 1
ATOM 1945 C C . ALA B 1 100 ? 3.244 -16.703 5.422 1 97.06 100 ALA B C 1
ATOM 1947 O O . ALA B 1 100 ? 4.043 -17.062 6.293 1 97.06 100 ALA B O 1
ATOM 1948 N N . SER B 1 101 ? 2.168 -15.984 5.688 1 95.88 101 SER B N 1
ATOM 1949 C CA . SER B 1 101 ? 1.873 -15.523 7.043 1 95.88 101 SER B CA 1
ATOM 1950 C C . SER B 1 101 ? 1.627 -16.703 7.98 1 95.88 101 SER B C 1
ATOM 1952 O O . SER B 1 101 ? 2.025 -16.672 9.148 1 95.88 101 SER B O 1
ATOM 1954 N N . ILE B 1 102 ? 0.918 -17.719 7.5 1 95.19 102 ILE B N 1
ATOM 1955 C CA . ILE B 1 102 ? 0.677 -18.922 8.289 1 95.19 102 ILE B CA 1
ATOM 1956 C C . ILE B 1 102 ? 2.008 -19.594 8.641 1 95.19 102 ILE B C 1
ATOM 1958 O O . ILE B 1 102 ? 2.234 -19.969 9.797 1 95.19 102 ILE B O 1
ATOM 1962 N N . LYS B 1 103 ? 2.879 -19.672 7.695 1 94.75 103 LYS B N 1
ATOM 1963 C CA . LYS B 1 103 ? 4.18 -20.297 7.902 1 94.75 103 LYS B CA 1
ATOM 1964 C C . LYS B 1 103 ? 5.035 -19.484 8.875 1 94.75 103 LYS B C 1
ATOM 1966 O O . LYS B 1 103 ? 5.766 -20.047 9.688 1 94.75 103 LYS B O 1
ATOM 1971 N N . LEU B 1 104 ? 4.961 -18.156 8.758 1 92.44 104 LEU B N 1
ATOM 1972 C CA . LEU B 1 104 ? 5.75 -17.281 9.609 1 92.44 104 LEU B CA 1
ATOM 1973 C C . LEU B 1 104 ? 5.223 -17.297 11.039 1 92.44 104 LEU B C 1
ATOM 1975 O O . LEU B 1 104 ? 6 -17.172 11.992 1 92.44 104 LEU B O 1
ATOM 1979 N N . ALA B 1 105 ? 3.928 -17.266 11.242 1 91 105 ALA B N 1
ATOM 1980 C CA . ALA B 1 105 ? 3.293 -17.219 12.555 1 91 105 ALA B CA 1
ATOM 1981 C C . ALA B 1 105 ? 3.635 -18.469 13.375 1 91 105 ALA B C 1
ATOM 1983 O O . ALA B 1 105 ? 3.881 -18.375 14.578 1 91 105 ALA B O 1
ATOM 1984 N N . GLY B 1 106 ? 3.766 -19.5 12.727 1 86.75 106 GLY B N 1
ATOM 1985 C CA . GLY B 1 106 ? 3.949 -20.734 13.477 1 86.75 106 GLY B CA 1
ATOM 1986 C C . GLY B 1 106 ? 2.816 -21.016 14.445 1 86.75 106 GLY B C 1
ATOM 1987 O O . GLY B 1 106 ? 1.657 -20.719 14.156 1 86.75 106 GLY B O 1
ATOM 1988 N N . GLN B 1 107 ? 3.094 -21.656 15.609 1 81.19 107 GLN B N 1
ATOM 1989 C CA . GLN B 1 107 ? 2.051 -22.141 16.5 1 81.19 107 GLN B CA 1
ATOM 1990 C C . GLN B 1 107 ? 1.662 -21.078 17.531 1 81.19 107 GLN B C 1
ATOM 1992 O O . GLN B 1 107 ? 0.507 -21.016 17.953 1 81.19 107 GLN B O 1
ATOM 1997 N N . ASP B 1 108 ? 2.523 -20.203 17.875 1 86.75 108 ASP B N 1
ATOM 1998 C CA . ASP B 1 108 ? 2.264 -19.375 19.031 1 86.75 108 ASP B CA 1
ATOM 1999 C C . ASP B 1 108 ? 2.127 -17.906 18.641 1 86.75 108 ASP B C 1
ATOM 2001 O O . ASP B 1 108 ? 2.133 -17.016 19.5 1 86.75 108 ASP B O 1
ATOM 2005 N N . ASN B 1 109 ? 2.029 -17.703 17.391 1 89.75 109 ASN B N 1
ATOM 2006 C CA . ASN B 1 109 ? 1.958 -16.312 16.938 1 89.75 109 ASN B CA 1
ATOM 2007 C C . ASN B 1 109 ? 0.77 -16.094 16 1 89.75 109 ASN B C 1
ATOM 2009 O O . ASN B 1 109 ? 0.187 -17.047 15.492 1 89.75 109 ASN B O 1
ATOM 2013 N N . ILE B 1 110 ? 0.369 -14.898 16.016 1 91.5 110 ILE B N 1
ATOM 2014 C CA . ILE B 1 110 ? -0.743 -14.539 15.148 1 91.5 110 ILE B CA 1
ATOM 2015 C C . ILE B 1 110 ? -0.305 -13.438 14.188 1 91.5 110 ILE B C 1
ATOM 2017 O O . ILE B 1 110 ? 0.332 -12.461 14.594 1 91.5 110 ILE B O 1
ATOM 2021 N N . ILE B 1 111 ? -0.568 -13.625 12.953 1 93.94 111 ILE B N 1
ATOM 2022 C CA . ILE B 1 111 ? -0.32 -12.625 11.922 1 93.94 111 ILE B CA 1
ATOM 2023 C C . ILE B 1 111 ? -1.621 -12.312 11.188 1 93.94 111 ILE B C 1
ATOM 2025 O O . ILE B 1 111 ? -2.383 -13.219 10.844 1 93.94 111 ILE B O 1
ATOM 2029 N N . HIS B 1 112 ? -1.921 -11.062 11.078 1 94.94 112 HIS B N 1
ATOM 2030 C CA . HIS B 1 112 ? -3.053 -10.57 10.305 1 94.94 112 HIS B CA 1
ATOM 2031 C C . HIS B 1 112 ? -2.582 -9.859 9.039 1 94.94 112 HIS B C 1
ATOM 2033 O O . HIS B 1 112 ? -1.514 -9.242 9.031 1 94.94 112 HIS B O 1
ATOM 2039 N N . ILE B 1 113 ? -3.377 -9.969 7.996 1 96.62 113 ILE B N 1
ATOM 2040 C CA . ILE B 1 113 ? -3.008 -9.289 6.754 1 96.62 113 ILE B CA 1
ATOM 2041 C C . ILE B 1 113 ? -4.145 -8.383 6.301 1 96.62 113 ILE B C 1
ATOM 2043 O O . ILE B 1 113 ? -5.309 -8.609 6.652 1 96.62 113 ILE B O 1
ATOM 2047 N N . THR B 1 114 ? -3.842 -7.352 5.578 1 96.31 114 THR B N 1
ATOM 2048 C CA . THR B 1 114 ? -4.836 -6.445 5.012 1 96.31 114 THR B CA 1
ATOM 2049 C C . THR B 1 114 ? -5.355 -6.984 3.68 1 96.31 114 THR B C 1
ATOM 2051 O O . THR B 1 114 ? -4.699 -7.801 3.033 1 96.31 114 THR B O 1
ATOM 2054 N N . PRO B 1 115 ? -6.605 -6.551 3.359 1 95.62 115 PRO B N 1
ATOM 2055 C CA . PRO B 1 115 ? -6.953 -6.805 1.958 1 95.62 115 PRO B CA 1
ATOM 2056 C C . PRO B 1 115 ? -5.988 -6.133 0.982 1 95.62 115 PRO B C 1
ATOM 2058 O O . PRO B 1 115 ? -5.316 -5.16 1.339 1 95.62 115 PRO B O 1
ATOM 2061 N N . PRO B 1 116 ? -5.91 -6.605 -0.176 1 96.19 116 PRO B N 1
ATOM 2062 C CA . PRO B 1 116 ? -4.926 -6.07 -1.119 1 96.19 116 PRO B CA 1
ATOM 2063 C C . PRO B 1 116 ? -5.352 -4.738 -1.728 1 96.19 116 PRO B C 1
ATOM 2065 O O . PRO B 1 116 ? -6.547 -4.508 -1.94 1 96.19 116 PRO B O 1
ATOM 2068 N N . ALA B 1 117 ? -4.465 -3.867 -1.929 1 95.31 117 ALA B N 1
ATOM 2069 C CA . ALA B 1 117 ? -4.602 -2.684 -2.773 1 95.31 117 ALA B CA 1
ATOM 2070 C C . ALA B 1 117 ? -3.721 -2.791 -4.016 1 95.31 117 ALA B C 1
ATOM 2072 O O . ALA B 1 117 ? -2.541 -3.137 -3.918 1 95.31 117 ALA B O 1
ATOM 2073 N N . VAL B 1 118 ? -4.277 -2.473 -5.156 1 95.94 118 VAL B N 1
ATOM 2074 C CA . VAL B 1 118 ? -3.537 -2.602 -6.406 1 95.94 118 VAL B CA 1
ATOM 2075 C C . VAL B 1 118 ? -3.219 -1.218 -6.965 1 95.94 118 VAL B C 1
ATOM 2077 O O . VAL B 1 118 ? -4.121 -0.398 -7.16 1 95.94 118 VAL B O 1
ATOM 2080 N N . PHE B 1 119 ? -1.948 -1.015 -7.207 1 94.06 119 PHE B N 1
ATOM 2081 C CA . PHE B 1 119 ? -1.474 0.224 -7.812 1 94.06 119 PHE B CA 1
ATOM 2082 C C . PHE B 1 119 ? -1.094 0.001 -9.273 1 94.06 119 PHE B C 1
ATOM 2084 O O . PHE B 1 119 ? -0.447 -0.995 -9.609 1 94.06 119 PHE B O 1
ATOM 2091 N N . THR B 1 120 ? -1.514 0.909 -10.094 1 93.5 120 THR B N 1
ATOM 2092 C CA . THR B 1 120 ? -1.079 0.936 -11.484 1 93.5 120 THR B CA 1
ATOM 2093 C C . THR B 1 120 ? -0.55 2.318 -11.859 1 93.5 120 THR B C 1
ATOM 2095 O O . THR B 1 120 ? -1.033 3.332 -11.352 1 93.5 120 THR B O 1
ATOM 2098 N N . GLY B 1 121 ? 0.459 2.361 -12.609 1 91.06 121 GLY B N 1
ATOM 2099 C CA . GLY B 1 121 ? 1.07 3.604 -13.055 1 91.06 121 GLY B CA 1
ATOM 2100 C C . GLY B 1 121 ? 2.346 3.389 -13.852 1 91.06 121 GLY B C 1
ATOM 2101 O O . GLY B 1 121 ? 2.771 2.25 -14.055 1 91.06 121 GLY B O 1
ATOM 2102 N N . SER B 1 122 ? 2.834 4.508 -14.367 1 89.12 122 SER B N 1
ATOM 2103 C CA . SER B 1 122 ? 4.117 4.461 -15.055 1 89.12 122 SER B CA 1
ATOM 2104 C C . SER B 1 122 ? 5.262 4.855 -14.125 1 89.12 122 SER B C 1
ATOM 2106 O O . SER B 1 122 ? 5.109 5.754 -13.297 1 89.12 122 SER B O 1
ATOM 2108 N N . ASP B 1 123 ? 6.445 4.117 -14.164 1 86.06 123 ASP B N 1
ATOM 2109 C CA . ASP B 1 123 ? 7.641 4.402 -13.375 1 86.06 123 ASP B CA 1
ATOM 2110 C C . ASP B 1 123 ? 7.34 4.324 -11.875 1 86.06 123 ASP B C 1
ATOM 2112 O O . ASP B 1 123 ? 7.707 5.227 -11.117 1 86.06 123 ASP B O 1
ATOM 2116 N N . LEU B 1 124 ? 6.602 3.338 -11.531 1 90.31 124 LEU B N 1
ATOM 2117 C CA . LEU B 1 124 ? 6.191 3.164 -10.141 1 90.31 124 LEU B CA 1
ATOM 2118 C C . LEU B 1 124 ? 7.379 2.762 -9.273 1 90.31 124 LEU B C 1
ATOM 2120 O O . LEU B 1 124 ? 8.133 1.854 -9.625 1 90.31 124 LEU B O 1
ATOM 2124 N N . GLN B 1 125 ? 7.562 3.508 -8.219 1 90.81 125 GLN B N 1
ATOM 2125 C CA . GLN B 1 125 ? 8.57 3.197 -7.207 1 90.81 125 GLN B CA 1
ATOM 2126 C C . GLN B 1 125 ? 7.941 3.109 -5.82 1 90.81 125 GLN B C 1
ATOM 2128 O O . GLN B 1 125 ? 6.992 3.832 -5.512 1 90.81 125 GLN B O 1
ATOM 2133 N N . VAL B 1 126 ? 8.477 2.201 -5.027 1 92.38 126 VAL B N 1
ATOM 2134 C CA . VAL B 1 126 ? 7.98 2.053 -3.664 1 92.38 126 VAL B CA 1
ATOM 2135 C C . VAL B 1 126 ? 9.133 2.207 -2.676 1 92.38 126 VAL B C 1
ATOM 2137 O O . VAL B 1 126 ? 10.242 1.719 -2.922 1 92.38 126 VAL B O 1
ATOM 2140 N N . ASP B 1 127 ? 8.906 2.973 -1.649 1 91.88 127 ASP B N 1
ATOM 2141 C CA . ASP B 1 127 ? 9.844 3.188 -0.552 1 91.88 127 ASP B CA 1
ATOM 2142 C C . ASP B 1 127 ? 9.25 2.727 0.777 1 91.88 127 ASP B C 1
ATOM 2144 O O . ASP B 1 127 ? 8.227 3.25 1.22 1 91.88 127 ASP B O 1
ATOM 2148 N N . PHE B 1 128 ? 9.969 1.687 1.396 1 89.19 128 PHE B N 1
ATOM 2149 C CA . PHE B 1 128 ? 9.586 1.252 2.736 1 89.19 128 PHE B CA 1
ATOM 2150 C C . PHE B 1 128 ? 10.312 2.072 3.797 1 89.19 128 PHE B C 1
ATOM 2152 O O . PHE B 1 128 ? 11.547 2.072 3.855 1 89.19 128 PHE B O 1
ATOM 2159 N N . LEU B 1 129 ? 9.711 2.938 4.367 1 84.31 129 LEU B N 1
ATOM 2160 C CA . LEU B 1 129 ? 10.336 3.906 5.254 1 84.31 129 LEU B CA 1
ATOM 2161 C C . LEU B 1 129 ? 10.836 3.23 6.527 1 84.31 129 LEU B C 1
ATOM 2163 O O . LEU B 1 129 ? 10.055 2.643 7.273 1 84.31 129 LEU B O 1
ATOM 2167 N N . GLU B 1 130 ? 12.188 3.27 6.719 1 78.81 130 GLU B N 1
ATOM 2168 C CA . GLU B 1 130 ? 12.852 2.896 7.965 1 78.81 130 GLU B CA 1
ATOM 2169 C C . GLU B 1 130 ? 12.617 1.425 8.297 1 78.81 130 GLU B C 1
ATOM 2171 O O . GLU B 1 130 ? 12.414 1.069 9.453 1 78.81 130 GLU B O 1
ATOM 2176 N N . VAL B 1 131 ? 12.336 0.617 7.309 1 83.75 131 VAL B N 1
ATOM 2177 C CA . VAL B 1 131 ? 12.141 -0.815 7.504 1 83.75 131 VAL B CA 1
ATOM 2178 C C . VAL B 1 131 ? 13.094 -1.595 6.598 1 83.75 131 VAL B C 1
ATOM 2180 O O . VAL B 1 131 ? 13.242 -1.267 5.422 1 83.75 131 VAL B O 1
ATOM 2183 N N . PRO B 1 132 ? 13.93 -2.564 7.195 1 86.44 132 PRO B N 1
ATOM 2184 C CA . PRO B 1 132 ? 14.719 -3.424 6.309 1 86.44 132 PRO B CA 1
ATOM 2185 C C . PRO B 1 132 ? 13.875 -4.086 5.223 1 86.44 132 PRO B C 1
ATOM 2187 O O . PRO B 1 132 ? 12.742 -4.492 5.484 1 86.44 132 PRO B O 1
ATOM 2190 N N . THR B 1 133 ? 14.422 -4.082 3.982 1 90.38 133 THR B N 1
ATOM 2191 C CA . THR B 1 133 ? 13.633 -4.582 2.859 1 90.38 133 THR B CA 1
ATOM 2192 C C . THR B 1 133 ? 14.336 -5.758 2.189 1 90.38 133 THR B C 1
ATOM 2194 O O . THR B 1 133 ? 15.547 -5.73 1.983 1 90.38 133 THR B O 1
ATOM 2197 N N . ILE B 1 134 ? 13.609 -6.812 1.96 1 90.75 134 ILE B N 1
ATOM 2198 C CA . ILE B 1 134 ? 14.055 -7.949 1.16 1 90.75 134 ILE B CA 1
ATOM 2199 C C . ILE B 1 134 ? 13.438 -7.867 -0.235 1 90.75 134 ILE B C 1
ATOM 2201 O O . ILE B 1 134 ? 12.234 -7.641 -0.378 1 90.75 134 ILE B O 1
ATOM 2205 N N . CYS B 1 135 ? 14.281 -7.945 -1.266 1 91.94 135 CYS B N 1
ATOM 2206 C CA . CYS B 1 135 ? 13.797 -7.945 -2.641 1 91.94 135 CYS B CA 1
ATOM 2207 C C . CYS B 1 135 ? 14.016 -9.305 -3.299 1 91.94 135 CYS B C 1
ATOM 2209 O O . CYS B 1 135 ? 15.141 -9.805 -3.332 1 91.94 135 CYS B O 1
ATOM 2211 N N . LEU B 1 136 ? 12.945 -9.883 -3.748 1 92.44 136 LEU B N 1
ATOM 2212 C CA . LEU B 1 136 ? 12.977 -11.164 -4.445 1 92.44 136 LEU B CA 1
ATOM 2213 C C . LEU B 1 136 ? 12.492 -11.016 -5.883 1 92.44 136 LEU B C 1
ATOM 2215 O O . LEU B 1 136 ? 11.625 -10.18 -6.164 1 92.44 136 LEU B O 1
ATOM 2219 N N . ARG B 1 137 ? 13.07 -11.836 -6.699 1 93.5 137 ARG B N 1
ATOM 2220 C CA . ARG B 1 137 ? 12.602 -11.922 -8.078 1 93.5 137 ARG B CA 1
ATOM 2221 C C . ARG B 1 137 ? 12.391 -13.375 -8.492 1 93.5 137 ARG B C 1
ATOM 2223 O O . ARG B 1 137 ? 13.305 -14.195 -8.383 1 93.5 137 ARG B O 1
ATOM 2230 N N . LEU B 1 138 ? 11.242 -13.602 -8.93 1 95.44 138 LEU B N 1
ATOM 2231 C CA . LEU B 1 138 ? 10.898 -14.922 -9.453 1 95.44 138 LEU B CA 1
ATOM 2232 C C . LEU B 1 138 ? 10.586 -14.859 -10.938 1 95.44 138 LEU B C 1
ATOM 2234 O O . LEU B 1 138 ? 9.891 -13.945 -11.391 1 95.44 138 LEU B O 1
ATOM 2238 N N . LEU B 1 139 ? 11.086 -15.789 -11.617 1 94.75 139 LEU B N 1
ATOM 2239 C CA . LEU B 1 139 ? 10.945 -15.812 -13.07 1 94.75 139 LEU B CA 1
ATOM 2240 C C . LEU B 1 139 ? 10.016 -16.938 -13.516 1 94.75 139 LEU B C 1
ATOM 2242 O O . LEU B 1 139 ? 9.938 -17.984 -12.859 1 94.75 139 LEU B O 1
ATOM 2246 N N . SER B 1 140 ? 9.289 -16.703 -14.578 1 95.44 140 SER B N 1
ATOM 2247 C CA . SER B 1 140 ? 8.484 -17.703 -15.258 1 95.44 140 SER B CA 1
ATOM 2248 C C . SER B 1 140 ? 8.477 -17.469 -16.766 1 95.44 140 SER B C 1
ATOM 2250 O O . SER B 1 140 ? 9.039 -16.5 -17.25 1 95.44 140 SER B O 1
ATOM 2252 N N . GLU B 1 141 ? 7.895 -18.406 -17.484 1 93.62 141 GLU B N 1
ATOM 2253 C CA . GLU B 1 141 ? 7.758 -18.266 -18.938 1 93.62 141 GLU B CA 1
ATOM 2254 C C . GLU B 1 141 ? 6.824 -17.109 -19.281 1 93.62 141 GLU B C 1
ATOM 2256 O O . GLU B 1 141 ? 6.918 -16.531 -20.375 1 93.62 141 GLU B O 1
ATOM 2261 N N . MET B 1 142 ? 6.016 -16.719 -18.344 1 94.69 142 MET B N 1
ATOM 2262 C CA . MET B 1 142 ? 4.996 -15.719 -18.625 1 94.69 142 MET B CA 1
ATOM 2263 C C . MET B 1 142 ? 5.48 -14.328 -18.219 1 94.69 142 MET B C 1
ATOM 2265 O O . MET B 1 142 ? 4.938 -13.32 -18.672 1 94.69 142 MET B O 1
ATOM 2269 N N . GLY B 1 143 ? 6.363 -14.32 -17.297 1 94.38 143 GLY B N 1
ATOM 2270 C CA . GLY B 1 143 ? 6.844 -13.023 -16.844 1 94.38 143 GLY B CA 1
ATOM 2271 C C . GLY B 1 143 ? 7.602 -13.102 -15.539 1 94.38 143 GLY B C 1
ATOM 2272 O O . GLY B 1 143 ? 7.898 -14.188 -15.039 1 94.38 143 GLY B O 1
ATOM 2273 N N . VAL B 1 144 ? 7.957 -11.891 -15.062 1 94.31 144 VAL B N 1
ATOM 2274 C CA . VAL B 1 144 ? 8.742 -11.758 -13.836 1 94.31 144 VAL B CA 1
ATOM 2275 C C . VAL B 1 144 ? 7.871 -11.211 -12.711 1 94.31 144 VAL B C 1
ATOM 2277 O O . VAL B 1 144 ? 7.078 -10.297 -12.93 1 94.31 144 VAL B O 1
ATOM 2280 N N . LEU B 1 145 ? 8 -11.836 -11.531 1 95.75 145 LEU B N 1
ATOM 2281 C CA . LEU B 1 145 ? 7.371 -11.336 -10.312 1 95.75 145 LEU B CA 1
ATOM 2282 C C . LEU B 1 145 ? 8.422 -10.812 -9.336 1 95.75 145 LEU B C 1
ATOM 2284 O O . LEU B 1 145 ? 9.305 -11.562 -8.906 1 95.75 145 LEU B O 1
ATOM 2288 N N . GLU B 1 146 ? 8.312 -9.555 -9.039 1 94.88 146 GLU B N 1
ATOM 2289 C CA . GLU B 1 146 ? 9.141 -8.984 -7.984 1 94.88 146 GLU B CA 1
ATOM 2290 C C . GLU B 1 146 ? 8.383 -8.914 -6.664 1 94.88 146 GLU B C 1
ATOM 2292 O O . GLU B 1 146 ? 7.227 -8.477 -6.633 1 94.88 146 GLU B O 1
ATOM 2297 N N . ILE B 1 147 ? 8.977 -9.406 -5.609 1 95.44 147 ILE B N 1
ATOM 2298 C CA . ILE B 1 147 ? 8.398 -9.344 -4.27 1 95.44 147 ILE B CA 1
ATOM 2299 C C . ILE B 1 147 ? 9.297 -8.523 -3.354 1 95.44 147 ILE B C 1
ATOM 2301 O O . ILE B 1 147 ? 10.461 -8.883 -3.139 1 95.44 147 ILE B O 1
ATOM 2305 N N . ASN B 1 148 ? 8.789 -7.398 -2.857 1 94.06 148 ASN B N 1
ATOM 2306 C CA . ASN B 1 148 ? 9.492 -6.582 -1.874 1 94.06 148 ASN B CA 1
ATOM 2307 C C . ASN B 1 148 ? 8.844 -6.688 -0.495 1 94.06 148 ASN B C 1
ATOM 2309 O O . ASN B 1 148 ? 7.656 -6.41 -0.339 1 94.06 148 ASN B O 1
ATOM 2313 N N . ILE B 1 149 ? 9.625 -7.094 0.469 1 94.56 149 ILE B N 1
ATOM 2314 C CA . ILE B 1 149 ? 9.141 -7.344 1.825 1 94.56 149 ILE B CA 1
ATOM 2315 C C . ILE B 1 149 ? 9.789 -6.352 2.791 1 94.56 149 ILE B C 1
ATOM 2317 O O . ILE B 1 149 ? 11.008 -6.383 3 1 94.56 149 ILE B O 1
ATOM 2321 N N . GLY B 1 150 ? 8.945 -5.387 3.23 1 93.88 150 GLY B N 1
ATOM 2322 C CA . GLY B 1 150 ? 9.383 -4.461 4.262 1 93.88 150 GLY B CA 1
ATOM 2323 C C . GLY B 1 150 ? 8.805 -4.773 5.629 1 93.88 150 GLY B C 1
ATOM 2324 O O . GLY B 1 150 ? 7.645 -4.457 5.898 1 93.88 150 GLY B O 1
ATOM 2325 N N . ILE B 1 151 ? 9.617 -5.371 6.539 1 90.62 151 ILE B N 1
ATOM 2326 C CA . ILE B 1 151 ? 9.125 -5.812 7.836 1 90.62 151 ILE B CA 1
ATOM 2327 C C . ILE B 1 151 ? 9.945 -5.168 8.953 1 90.62 151 ILE B C 1
ATOM 2329 O O . ILE B 1 151 ? 11.172 -5.094 8.859 1 90.62 151 ILE B O 1
ATOM 2333 N N . LEU B 1 152 ? 9.18 -4.617 10.023 1 83.94 152 LEU B N 1
ATOM 2334 C CA . LEU B 1 152 ? 9.82 -4.027 11.195 1 83.94 152 LEU B CA 1
ATOM 2335 C C . LEU B 1 152 ? 10.367 -5.113 12.117 1 83.94 152 LEU B C 1
ATOM 2337 O O . LEU B 1 152 ? 9.703 -6.117 12.367 1 83.94 152 LEU B O 1
ATOM 2341 N N . GLY B 1 153 ? 11.789 -5.273 12.383 1 64.06 153 GLY B N 1
ATOM 2342 C CA . GLY B 1 153 ? 12.453 -6.254 13.227 1 64.06 153 GLY B CA 1
ATOM 2343 C C . GLY B 1 153 ? 11.906 -6.285 14.641 1 64.06 153 GLY B C 1
ATOM 2344 O O . GLY B 1 153 ? 11.383 -5.281 15.133 1 64.06 153 GLY B O 1
ATOM 2345 N N . SER B 1 154 ? 11.25 -7.281 15.242 1 53.03 154 SER B N 1
ATOM 2346 C CA . SER B 1 154 ? 10.977 -7.414 16.672 1 53.03 154 SER B CA 1
ATOM 2347 C C . SER B 1 154 ? 12.102 -6.801 17.5 1 53.03 154 SER B C 1
ATOM 2349 O O . SER B 1 154 ? 11.844 -6.203 18.547 1 53.03 154 SER B O 1
ATOM 2351 N N . GLN B 1 155 ? 13.383 -7.309 17.609 1 42.28 155 GLN B N 1
ATOM 2352 C CA . GLN B 1 155 ? 14.367 -7.297 18.703 1 42.28 155 GLN B CA 1
ATOM 2353 C C . GLN B 1 155 ? 15.047 -5.938 18.812 1 42.28 155 GLN B C 1
ATOM 2355 O O . GLN B 1 155 ? 15.789 -5.684 19.766 1 42.28 155 GLN B O 1
ATOM 2360 N N . GLU B 1 156 ? 15.258 -5.059 17.953 1 36.03 156 GLU B N 1
ATOM 2361 C CA . GLU B 1 156 ? 16.297 -4.129 18.391 1 36.03 156 GLU B CA 1
ATOM 2362 C C . GLU B 1 156 ? 15.75 -3.135 19.406 1 36.03 156 GLU B C 1
ATOM 2364 O O . GLU B 1 156 ? 16.484 -2.27 19.891 1 36.03 156 GLU B O 1
ATOM 2369 N N . GLU B 1 157 ? 14.469 -2.863 19.672 1 34 157 GLU B N 1
ATOM 2370 C CA . GLU B 1 157 ? 14.32 -1.89 20.75 1 34 157 GLU B CA 1
ATOM 2371 C C . GLU B 1 157 ? 14.633 -2.516 22.094 1 34 157 GLU B C 1
ATOM 2373 O O . GLU B 1 157 ? 14.523 -1.855 23.141 1 34 157 GLU B O 1
ATOM 2378 N N . GLN B 1 158 ? 14.727 -3.803 22.297 1 27.91 158 GLN B N 1
ATOM 2379 C CA . GLN B 1 158 ? 15.281 -3.916 23.656 1 27.91 158 GLN B CA 1
ATOM 2380 C C . GLN B 1 158 ? 16.766 -3.58 23.656 1 27.91 158 GLN B C 1
ATOM 2382 O O . GLN B 1 158 ? 17.5 -3.951 22.75 1 27.91 158 GLN B O 1
#

Secondary structure (DSSP, 8-state):
-HHHHHHHHHHHHHHHIIIII----EE--S----S-----SEEEEEEEEESSEEEEEEEE-HHHHHHHHHHHSTTS-HHHHHHHHHHHHHHHHHHHHHHHHHHHHTTT--EEEPPPEEEEEEEEEEEETTS-EEEEEEE-SS-EEEEEEEEE-SSTT-/-HHHHHHHHHHHHHHHIIIII----EE--S----S-----SEEEEEEEEESSEEEEEEEE-HHHHHHHHHHHSTTS-HHHHHHHHHHHHHHHHHHHHHHHHHHHHTTT--EEEPPPEEEEEEEEEEEETTS-EEEEEEE-SS-EEEEEEEEE-SGGG-

Radius of gyration: 19.39 Å; Cα contacts (8 Å, |Δi|>4): 638; chains: 2; bounding box: 47×52×48 Å

Foldseek 3Di:
DLVLLVVLLVVLLQVLCCVQQVWGKDWDPPPPPPDPPQFAFKKKWKFKDWPWGWIKIKGWHPQLLLSQLCRNPVVDDPVVSVVCSQVRVQVSVVSSVVSSQPVVQPDPIDMDMDRMDMGGDGRDDDDGPPFDKDWTWIDTPRTIMIMIIGIHDPPDVD/DLVLLVVLLVVLLQVLCCVQQVWGKDWDPPPPPPDPPQFAFKKKWKFKDWPWGWIKIKGWHPQLLLSQLCSNPVPDDPVVSVVCSQVRVQVSVVSSVVSSQPVVQPDPIDMDMDRMDMGGDGRDDDDGPPFDKDWTWMDTPRTIMIMIIGIHDPPDVD

Sequence (316 aa):
MKAEYANVFITSAVTVFQKELGIKMTRESLVRKEAPLPGLPVSIVIGITGSVRGQVVYSLDQSFAQDIAHVMMPNKLPSELRKLVNSAVGEIANMVTGQASIKLAGQDNIIHITPPAVFTGSDLQVDFLEVPTICLRLLSEMGVLEINIGILGSQEEQMKAEYANVFITSAVTVFQKELGIKMTRESLVRKEAPLPGLPVSIVIGITGSVRGQVVYSLDQSFAQDIAHVMMPNKLPSELRKLVNSAVGEIANMVTGQASIKLAGQDNIIHITPPAVFTGSDLQVDFLEVPTICLRLLSEMGVLEINIGILGSQEEQ

pLDDT: mean 88.26, std 16.03, range [27.59, 98.62]